Protein AF-0000000082922166 (afdb_homodimer)

Nearest PDB structures (foldseek):
  6xlb-assembly1_D1  TM=8.403E-01  e=1.160E-05  Saccharomyces cerevisiae S288C
  1usv-assembly4_H  TM=8.319E-01  e=2.020E-05  Saccharomyces cerevisiae
  1usu-assembly1_B  TM=8.065E-01  e=1.135E-04  Saccharomyces cerevisiae
  8b0f-assembly1_D  TM=3.008E-01  e=2.322E+00  Homo sapiens
  7nyc-assembly1_E  TM=2.106E-01  e=1.254E+00  Homo sapiens

Sequence (218 aa):
MGQTSMAGIDMTGEAAMTTRKGNRKLAVYDLKLTMAWEGTAEGEPAPVKGTVKVEEFASGSDEGDYMWEVTVEGSGAAQSAAKRAMEVAGTAQLSRLLSSLAKELEDVSMGQTSMAGIDMTGEAAMTTRKGNRKLAVYDLKLTMAWEGTAEGEPAPVKGTVKVEEFASGSDEGDYMWEVTVEGSGAAQSAAKRAMEVAGTAQLSRLLSSLAKELEDVS

Structure (mmCIF, N/CA/C/O backbone):
data_AF-0000000082922166-model_v1
#
loop_
_entity.id
_entity.type
_entity.pdbx_description
1 polymer 'Aha1_N domain-containing protein'
#
loop_
_atom_site.group_PDB
_atom_site.id
_atom_site.type_symbol
_atom_site.label_atom_id
_atom_site.label_alt_id
_atom_site.label_comp_id
_atom_site.label_asym_id
_atom_site.label_entity_id
_atom_site.label_seq_id
_atom_site.pdbx_PDB_ins_code
_atom_site.Cartn_x
_atom_site.Cartn_y
_atom_site.Cartn_z
_atom_site.occupancy
_atom_site.B_iso_or_equiv
_atom_site.auth_seq_id
_atom_site.auth_comp_id
_atom_site.auth_asym_id
_atom_site.auth_atom_id
_atom_site.pdbx_PDB_model_num
ATOM 1 N N . MET A 1 1 ? 4.816 -17.516 -26.375 1 47.47 1 MET A N 1
ATOM 2 C CA . MET A 1 1 ? 3.486 -17.172 -25.891 1 47.47 1 MET A CA 1
ATOM 3 C C . MET A 1 1 ? 3.566 -16.516 -24.516 1 47.47 1 MET A C 1
ATOM 5 O O . MET A 1 1 ? 4.328 -16.969 -23.656 1 47.47 1 MET A O 1
ATOM 9 N N . GLY A 1 2 ? 3.266 -15.312 -24.203 1 58.59 2 GLY A N 1
ATOM 10 C CA . GLY A 1 2 ? 3.568 -14.555 -23 1 58.59 2 GLY A CA 1
ATOM 11 C C . GLY A 1 2 ? 2.584 -14.812 -21.875 1 58.59 2 GLY A C 1
ATOM 12 O O . GLY A 1 2 ? 1.532 -15.414 -22.078 1 58.59 2 GLY A O 1
ATOM 13 N N . GLN A 1 3 ? 3.039 -15.094 -20.562 1 73 3 GLN A N 1
ATOM 14 C CA . GLN A 1 3 ? 2.176 -15.297 -19.391 1 73 3 GLN A CA 1
ATOM 15 C C . GLN A 1 3 ? 1.714 -13.969 -18.812 1 73 3 GLN A C 1
ATOM 17 O O . GLN A 1 3 ? 2.504 -13.031 -18.688 1 73 3 GLN A O 1
ATOM 22 N N . THR A 1 4 ? 0.326 -13.773 -18.859 1 76.38 4 THR A N 1
ATOM 23 C CA . THR A 1 4 ? -0.223 -12.594 -18.188 1 76.38 4 THR A CA 1
ATOM 24 C C . THR A 1 4 ? -0.925 -12.984 -16.891 1 76.38 4 THR A C 1
ATOM 26 O O . THR A 1 4 ? -1.587 -14.023 -16.828 1 76.38 4 THR A O 1
ATOM 29 N N . SER A 1 5 ? -0.647 -12.188 -15.852 1 86.62 5 SER A N 1
ATOM 30 C CA . SER A 1 5 ? -1.373 -12.32 -14.594 1 86.62 5 SER A CA 1
ATOM 31 C C . SER A 1 5 ? -1.999 -10.992 -14.18 1 86.62 5 SER A C 1
ATOM 33 O O . SER A 1 5 ? -1.481 -9.922 -14.508 1 86.62 5 SER A O 1
ATOM 35 N N . MET A 1 6 ? -3.244 -11.102 -13.594 1 90.19 6 MET A N 1
ATOM 36 C CA . MET A 1 6 ? -3.947 -9.938 -13.062 1 90.19 6 MET A CA 1
ATOM 37 C C . MET A 1 6 ? -4.293 -10.133 -11.594 1 90.19 6 MET A C 1
ATOM 39 O O . MET A 1 6 ? -4.465 -11.266 -11.141 1 90.19 6 MET A O 1
ATOM 43 N N . ALA A 1 7 ? -4.359 -8.992 -11 1 93.12 7 ALA A N 1
ATOM 44 C CA . ALA A 1 7 ? -4.699 -9.062 -9.578 1 93.12 7 ALA A CA 1
ATOM 45 C C . ALA A 1 7 ? -5.582 -7.887 -9.172 1 93.12 7 ALA A C 1
ATOM 47 O O . ALA A 1 7 ? -5.379 -6.758 -9.625 1 93.12 7 ALA A O 1
ATOM 48 N N . GLY A 1 8 ? -6.664 -8.086 -8.414 1 96.75 8 GLY A N 1
ATOM 49 C CA . GLY A 1 8 ? -7.383 -7.086 -7.641 1 96.75 8 GLY A CA 1
ATOM 50 C C . GLY A 1 8 ? -6.812 -6.895 -6.246 1 96.75 8 GLY A C 1
ATOM 51 O O . GLY A 1 8 ? -6.637 -7.859 -5.504 1 96.75 8 GLY A O 1
ATOM 52 N N . ILE A 1 9 ? -6.559 -5.66 -5.844 1 96.25 9 ILE A N 1
ATOM 53 C CA . ILE A 1 9 ? -5.859 -5.375 -4.598 1 96.25 9 ILE A CA 1
ATOM 54 C C . ILE A 1 9 ? -6.797 -4.645 -3.637 1 96.25 9 ILE A C 1
ATOM 56 O O . ILE A 1 9 ? -7.5 -3.713 -4.035 1 96.25 9 ILE A O 1
ATOM 60 N N . ASP A 1 10 ? -6.824 -5.074 -2.428 1 97.5 10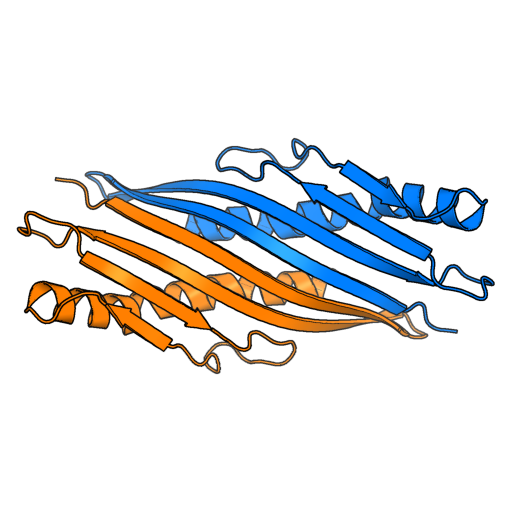 ASP A N 1
ATOM 61 C CA . ASP A 1 10 ? -7.52 -4.426 -1.319 1 97.5 10 ASP A CA 1
ATOM 62 C C . ASP A 1 10 ? -6.652 -4.41 -0.062 1 97.5 10 ASP A C 1
ATOM 64 O O . ASP A 1 10 ? -6.289 -5.465 0.464 1 97.5 10 ASP A O 1
ATOM 68 N N . MET A 1 11 ? -6.289 -3.221 0.389 1 96.56 11 MET A N 1
ATOM 69 C CA . MET A 1 11 ?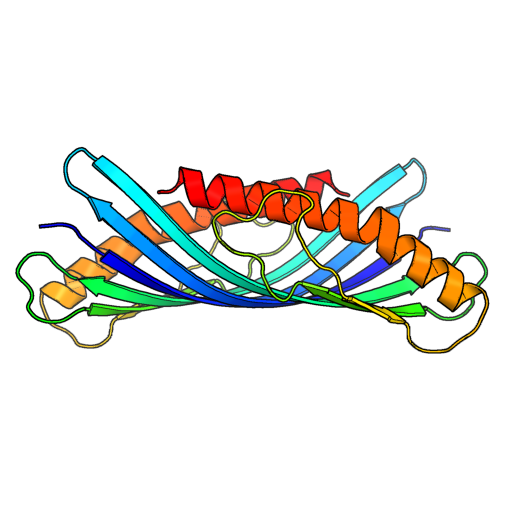 -5.527 -3.057 1.623 1 96.56 11 MET A CA 1
ATOM 70 C C . MET A 1 11 ? -6.215 -2.07 2.561 1 96.56 11 MET A C 1
ATOM 72 O O . MET A 1 11 ? -6.586 -0.969 2.15 1 96.56 11 MET A O 1
ATOM 76 N N . THR A 1 12 ? -6.379 -2.506 3.805 1 97.5 12 THR A N 1
ATOM 77 C CA . THR A 1 12 ? -7.051 -1.662 4.785 1 97.5 12 THR A CA 1
ATOM 78 C C . THR A 1 12 ? -6.371 -1.771 6.148 1 97.5 12 THR A C 1
ATOM 80 O O . THR A 1 12 ? -5.688 -2.756 6.43 1 97.5 12 THR A O 1
ATOM 83 N N . GLY A 1 13 ? -6.547 -0.741 7.035 1 97.12 13 GLY A N 1
ATOM 84 C CA . GLY A 1 13 ? -6.043 -0.774 8.398 1 97.12 13 GLY A CA 1
ATOM 85 C C . GLY A 1 13 ? -5.789 0.606 8.977 1 97.12 13 GLY A C 1
ATOM 86 O O . GLY A 1 13 ? -6.414 1.584 8.562 1 97.12 13 GLY A O 1
ATOM 87 N N . GLU A 1 14 ? -4.961 0.606 9.992 1 95.69 14 GLU A N 1
ATOM 88 C CA . GLU A 1 14 ? -4.684 1.858 10.688 1 95.69 14 GLU A CA 1
ATOM 89 C C . GLU A 1 14 ? -3.184 2.055 10.891 1 95.69 14 GLU A C 1
ATOM 91 O O . GLU A 1 14 ? -2.42 1.086 10.906 1 95.69 14 GLU A O 1
ATOM 96 N N . ALA A 1 15 ? -2.844 3.34 10.945 1 93.62 15 ALA A N 1
ATOM 97 C CA . ALA A 1 15 ? -1.476 3.734 11.266 1 93.62 15 ALA A CA 1
ATOM 98 C C . ALA A 1 15 ? -1.458 4.941 12.203 1 93.62 15 ALA A C 1
ATOM 100 O O . ALA A 1 15 ? -2.381 5.758 12.188 1 93.62 15 ALA A O 1
ATOM 101 N N . ALA A 1 16 ? -0.355 4.969 13.023 1 90.56 16 ALA A N 1
ATOM 102 C CA . ALA A 1 16 ? -0.187 6.07 13.969 1 90.56 16 ALA A CA 1
ATOM 103 C C . ALA A 1 16 ? 1.264 6.543 14.008 1 90.56 16 ALA A C 1
ATOM 105 O O . ALA A 1 16 ? 2.186 5.754 13.781 1 90.56 16 ALA A O 1
ATOM 106 N N . MET A 1 17 ? 1.335 7.828 14.172 1 88.19 17 MET A N 1
ATOM 107 C CA . MET A 1 17 ? 2.652 8.438 14.336 1 88.19 17 MET A CA 1
ATOM 108 C C . MET A 1 17 ? 2.717 9.258 15.617 1 88.19 17 MET A C 1
ATOM 110 O O . MET A 1 17 ? 1.854 10.102 15.867 1 88.19 17 MET A O 1
ATOM 114 N N . THR A 1 18 ? 3.709 8.914 16.469 1 83.94 18 THR A N 1
ATOM 115 C CA . THR A 1 18 ? 3.9 9.656 17.719 1 83.94 18 THR A CA 1
ATOM 116 C C . THR A 1 18 ? 5.297 10.266 17.766 1 83.94 18 THR A C 1
ATOM 118 O O . THR A 1 18 ? 6.277 9.633 17.391 1 83.94 18 THR A O 1
ATOM 121 N N . THR A 1 19 ? 5.289 11.594 18.016 1 80.44 19 THR A N 1
ATOM 122 C CA . THR A 1 19 ? 6.559 12.297 18.188 1 80.44 19 THR A CA 1
ATOM 123 C C . THR A 1 19 ? 6.859 12.523 19.656 1 80.44 19 THR A C 1
ATOM 125 O O . THR A 1 19 ? 6.023 13.047 20.391 1 80.44 19 THR A O 1
ATOM 128 N N . ARG A 1 20 ? 7.883 11.742 20.047 1 73.12 20 ARG A N 1
ATOM 129 C CA . ARG A 1 20 ? 8.289 11.906 21.438 1 73.12 20 ARG A CA 1
ATOM 130 C C . ARG A 1 20 ? 9.43 12.914 21.562 1 73.12 20 ARG A C 1
ATOM 132 O O . ARG A 1 20 ? 10.047 13.281 20.562 1 73.12 20 ARG A O 1
ATOM 139 N N . LYS A 1 21 ? 9.633 13.469 22.844 1 66.5 21 LYS A N 1
ATOM 140 C CA . LYS A 1 21 ? 10.742 14.367 23.141 1 66.5 21 LYS A CA 1
ATOM 141 C C . LYS A 1 21 ? 12.062 13.805 22.625 1 66.5 21 LYS A C 1
ATOM 143 O O . LYS A 1 21 ? 12.297 12.602 22.703 1 66.5 21 LYS A O 1
ATOM 148 N N . GLY A 1 22 ? 12.977 14.664 22.016 1 65.06 22 GLY A N 1
ATOM 149 C CA . GLY A 1 22 ? 14.266 14.344 21.406 1 65.06 22 GLY A CA 1
ATOM 150 C C . GLY A 1 22 ? 14.156 13.898 19.969 1 65.06 22 GLY A C 1
ATOM 151 O O . GLY A 1 22 ? 15.102 13.344 19.406 1 65.06 22 GLY A O 1
ATOM 152 N N . ASN A 1 23 ? 13 13.984 19.391 1 64.56 23 ASN A N 1
ATOM 153 C CA . ASN A 1 23 ? 12.75 13.891 17.953 1 64.56 23 ASN A CA 1
ATOM 154 C C . ASN A 1 23 ? 12.633 12.438 17.5 1 64.56 23 ASN A C 1
ATOM 156 O O . ASN A 1 23 ? 12.922 12.109 16.344 1 64.56 23 ASN A O 1
ATOM 160 N N . ARG A 1 24 ? 12.375 11.578 18.766 1 72.75 24 ARG A N 1
ATOM 161 C CA . ARG A 1 24 ? 12.219 10.211 18.281 1 72.75 24 ARG A CA 1
ATOM 162 C C . ARG A 1 24 ? 10.797 9.977 17.766 1 72.75 24 ARG A C 1
ATOM 164 O O . ARG A 1 24 ? 9.828 10.188 18.5 1 72.75 24 ARG A O 1
ATOM 171 N N . LYS A 1 25 ? 10.703 9.719 16.344 1 76.62 25 LYS A N 1
ATOM 172 C CA . LYS A 1 25 ? 9.422 9.406 15.711 1 76.62 25 LYS A CA 1
ATOM 173 C C . LYS A 1 25 ? 9.148 7.91 15.727 1 76.62 25 LYS A C 1
ATOM 175 O O . LYS A 1 25 ? 10.055 7.105 15.469 1 76.62 25 LYS A O 1
ATOM 180 N N . LEU A 1 26 ? 7.984 7.617 16.391 1 82.62 26 LEU A N 1
ATOM 181 C CA . LEU A 1 26 ? 7.59 6.215 16.391 1 82.62 26 LEU A CA 1
ATOM 182 C C . LEU A 1 26 ? 6.355 5.996 15.516 1 82.62 26 LEU A C 1
ATOM 184 O O . LEU A 1 26 ? 5.312 6.613 15.742 1 82.62 26 LEU A O 1
ATOM 188 N N . ALA A 1 27 ? 6.5 5.141 14.555 1 84.62 27 ALA A N 1
ATOM 189 C CA . ALA A 1 27 ? 5.375 4.77 13.695 1 84.62 27 ALA A CA 1
ATOM 190 C C . ALA A 1 27 ? 4.844 3.385 14.062 1 84.62 27 ALA A C 1
ATOM 192 O O . ALA A 1 27 ? 5.621 2.445 14.258 1 84.62 27 ALA A O 1
ATOM 193 N N . VAL A 1 28 ? 3.533 3.271 14.242 1 91.25 28 VAL A N 1
ATOM 194 C CA . VAL A 1 28 ? 2.857 1.995 14.445 1 91.25 28 VAL A CA 1
ATOM 195 C C . VAL A 1 28 ? 1.782 1.804 13.375 1 91.25 28 VAL A C 1
ATOM 197 O O . VAL A 1 28 ? 1.064 2.746 13.031 1 91.25 28 VAL A O 1
ATOM 200 N N . TYR A 1 29 ? 1.628 0.593 12.938 1 94.5 29 TYR A N 1
ATOM 201 C CA . TYR A 1 29 ? 0.566 0.328 11.969 1 94.5 29 TYR A CA 1
ATOM 202 C C . TYR A 1 29 ? 0.072 -1.109 12.086 1 94.5 29 TYR A C 1
ATOM 204 O O . TYR A 1 29 ? 0.766 -1.97 12.633 1 94.5 29 TYR A O 1
ATOM 212 N N . ASP A 1 30 ? -1.098 -1.388 11.711 1 95.81 30 ASP A N 1
ATOM 213 C CA . ASP A 1 30 ? -1.773 -2.676 11.594 1 95.81 30 ASP A CA 1
ATOM 214 C C . ASP A 1 30 ? -2.652 -2.725 10.352 1 95.81 30 ASP A C 1
ATOM 216 O O . ASP A 1 30 ? -3.752 -2.168 10.336 1 95.81 30 ASP A O 1
ATOM 220 N N . LEU A 1 31 ? -2.08 -3.451 9.266 1 95.75 31 LEU A N 1
ATOM 221 C CA . LEU A 1 31 ? -2.736 -3.461 7.965 1 95.75 31 LEU A CA 1
ATOM 222 C C . LEU A 1 31 ? -3.096 -4.883 7.547 1 95.75 31 LEU A C 1
ATOM 224 O O . LEU A 1 31 ? -2.49 -5.844 8.023 1 95.75 31 LEU A O 1
ATOM 228 N N . LYS A 1 32 ? -4.035 -4.953 6.719 1 97.25 32 LYS A N 1
ATOM 229 C CA . LYS A 1 32 ? -4.453 -6.199 6.078 1 97.25 32 LYS A CA 1
ATOM 230 C C . LYS A 1 32 ? -4.445 -6.062 4.559 1 97.25 32 LYS A C 1
ATOM 232 O O . LYS A 1 32 ? -4.812 -5.016 4.023 1 97.25 32 LYS A O 1
ATOM 237 N N . LEU A 1 33 ? -4.09 -7.168 3.91 1 97.81 33 LEU A N 1
ATOM 238 C CA . LEU A 1 33 ? -4.078 -7.199 2.451 1 97.81 33 LEU A CA 1
ATOM 239 C C . LEU A 1 33 ? -4.863 -8.398 1.927 1 97.81 33 LEU A C 1
ATOM 241 O O . LEU A 1 33 ? -4.695 -9.516 2.41 1 97.81 33 LEU A O 1
ATOM 245 N N . THR A 1 34 ? -5.75 -8.148 1.012 1 98.38 34 THR A N 1
ATOM 246 C CA . THR A 1 34 ? -6.398 -9.18 0.204 1 98.38 34 THR A CA 1
ATOM 247 C C . THR A 1 34 ? -6.16 -8.922 -1.282 1 98.38 34 THR A C 1
ATOM 249 O O . THR A 1 34 ? -6.379 -7.816 -1.771 1 98.38 34 THR A O 1
ATOM 252 N N . MET A 1 35 ? -5.734 -9.945 -1.969 1 97.88 35 MET A N 1
ATOM 253 C CA . MET A 1 35 ? -5.5 -9.852 -3.406 1 97.88 35 MET A CA 1
ATOM 254 C C . MET A 1 35 ? -6.184 -11 -4.145 1 97.88 35 MET A C 1
ATOM 256 O O . MET A 1 35 ? -5.91 -12.172 -3.869 1 97.88 35 MET A O 1
ATOM 260 N N . ALA A 1 36 ? -7.082 -10.734 -4.992 1 98.06 36 ALA A N 1
ATOM 261 C CA . ALA A 1 36 ? -7.598 -11.695 -5.957 1 98.06 36 ALA A CA 1
ATOM 262 C C . ALA A 1 36 ? -6.711 -11.758 -7.199 1 98.06 36 ALA A C 1
ATOM 264 O O . ALA A 1 36 ? -6.309 -10.727 -7.734 1 98.06 36 ALA A O 1
ATOM 265 N N . TRP A 1 37 ? -6.406 -12.977 -7.621 1 95.81 37 TRP A N 1
ATOM 266 C CA . TRP A 1 37 ? -5.461 -13.07 -8.727 1 95.81 37 TRP A CA 1
ATOM 267 C C . TRP A 1 37 ? -5.926 -14.094 -9.758 1 95.81 37 TRP A C 1
ATOM 269 O O . TRP A 1 37 ? -6.707 -14.992 -9.438 1 95.81 37 TRP A O 1
ATOM 279 N N . GLU A 1 38 ? -5.496 -13.898 -10.93 1 93.62 38 GLU A N 1
ATOM 280 C CA . GLU A 1 38 ? -5.703 -14.852 -12.016 1 93.62 38 GLU A CA 1
ATOM 281 C C . GLU A 1 38 ? -4.461 -14.961 -12.898 1 93.62 38 GLU A C 1
ATOM 283 O O . GLU A 1 38 ? -3.773 -13.969 -13.141 1 93.62 38 GLU A O 1
ATOM 288 N N . GLY A 1 39 ? -4.121 -16.156 -13.273 1 87.56 39 GLY A N 1
ATOM 289 C CA . GLY A 1 39 ? -2.992 -16.422 -14.148 1 87.56 39 GLY A CA 1
ATOM 290 C C . GLY A 1 39 ? -3.24 -17.578 -15.117 1 87.56 39 GLY A C 1
ATOM 291 O O . GLY A 1 39 ? -4.094 -18.422 -14.859 1 87.56 3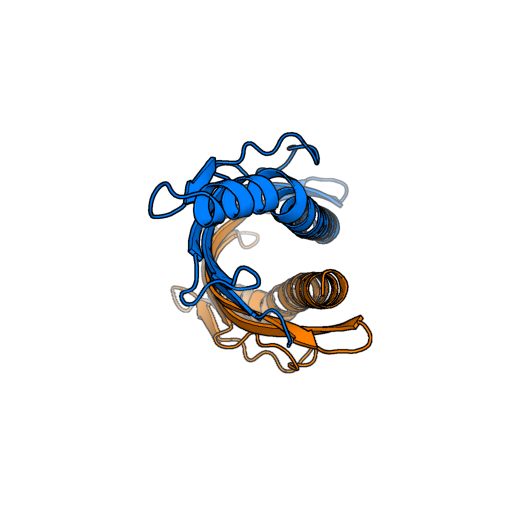9 GLY A O 1
ATOM 292 N N . THR A 1 40 ? -2.648 -17.438 -16.25 1 81.31 40 THR A N 1
ATOM 293 C CA . THR A 1 40 ? -2.777 -18.516 -17.25 1 81.31 40 THR A CA 1
ATOM 294 C C . THR A 1 40 ? -1.605 -19.484 -17.141 1 81.31 40 THR A C 1
ATOM 296 O O . THR A 1 40 ? -0.448 -19.062 -17.078 1 81.31 40 THR A O 1
ATOM 299 N N . ALA A 1 41 ? -2.014 -20.75 -16.844 1 70.31 41 ALA A N 1
ATOM 300 C CA . ALA A 1 41 ? -1.005 -21.812 -16.859 1 70.31 41 ALA A CA 1
ATOM 301 C C . ALA A 1 41 ? -0.637 -22.203 -18.281 1 70.31 41 ALA A C 1
ATOM 303 O O . ALA A 1 41 ? -1.457 -22.094 -19.203 1 70.31 41 ALA A O 1
ATOM 304 N N . GLU A 1 42 ? 0.641 -22.422 -18.484 1 65.25 42 GLU A N 1
ATOM 305 C CA . GLU A 1 42 ? 1.013 -22.859 -19.828 1 65.25 42 GLU A CA 1
ATOM 306 C C . GLU A 1 42 ? 0.156 -24.047 -20.281 1 65.25 42 GLU A C 1
ATOM 308 O O . GLU A 1 42 ? -0.019 -25.016 -19.547 1 65.25 42 GLU A O 1
ATOM 313 N N . GLY A 1 43 ? -0.428 -23.922 -21.469 1 67 43 GLY A N 1
ATOM 314 C CA . GLY A 1 43 ? -1.159 -25.016 -22.094 1 67 43 GLY A CA 1
ATOM 315 C C . GLY A 1 43 ? -2.617 -25.078 -21.672 1 67 43 GLY A C 1
ATOM 316 O O . GLY A 1 43 ? -3.389 -25.875 -22.203 1 67 43 GLY A O 1
ATOM 317 N N . GLU A 1 44 ? -2.867 -24.297 -20.625 1 69.69 44 GLU A N 1
ATOM 318 C CA . GLU A 1 44 ? -4.238 -24.375 -20.141 1 69.69 44 GLU A CA 1
ATOM 319 C C . GLU A 1 44 ? -5.133 -23.359 -20.828 1 69.69 44 GLU A C 1
ATOM 321 O O . GLU A 1 44 ? -4.711 -22.219 -21.078 1 69.69 44 GLU A O 1
ATOM 326 N N . PRO A 1 45 ? -6.27 -23.828 -21.219 1 71.69 45 PRO A N 1
ATOM 327 C CA . PRO A 1 45 ? -7.191 -22.969 -21.953 1 71.69 45 PRO A CA 1
ATOM 328 C C . PRO A 1 45 ? -7.75 -21.828 -21.109 1 71.69 45 PRO A C 1
ATOM 330 O O . PRO A 1 45 ? -8.117 -20.781 -21.656 1 71.69 45 PRO A O 1
ATOM 333 N N . ALA A 1 46 ? -7.934 -22.062 -19.828 1 83.62 46 ALA A N 1
ATOM 334 C CA . ALA A 1 46 ? -8.578 -21.047 -19.016 1 83.62 46 ALA A CA 1
ATOM 335 C C . ALA A 1 46 ? -7.668 -20.609 -17.859 1 83.62 46 ALA A C 1
ATOM 337 O O . ALA A 1 46 ? -6.883 -21.406 -17.344 1 83.62 46 ALA A O 1
ATOM 338 N N . PRO A 1 47 ? -7.828 -19.406 -17.5 1 90.25 47 PRO A N 1
ATOM 339 C CA . PRO A 1 47 ? -7.031 -18.922 -16.375 1 90.25 47 PRO A CA 1
ATOM 340 C C . PRO A 1 47 ? -7.395 -19.609 -15.055 1 90.25 47 PRO A C 1
ATOM 342 O O . PRO A 1 47 ? -8.531 -20.047 -14.883 1 90.25 47 PRO A O 1
ATOM 345 N N . VAL A 1 48 ? -6.375 -19.781 -14.234 1 92.88 48 VAL A N 1
ATOM 346 C CA . VAL A 1 48 ? -6.602 -20.203 -12.852 1 92.88 48 VAL A CA 1
ATOM 347 C C . VAL A 1 48 ? -6.793 -18.984 -11.961 1 92.88 48 VAL A C 1
ATOM 349 O O . VAL A 1 48 ? -6.066 -18 -12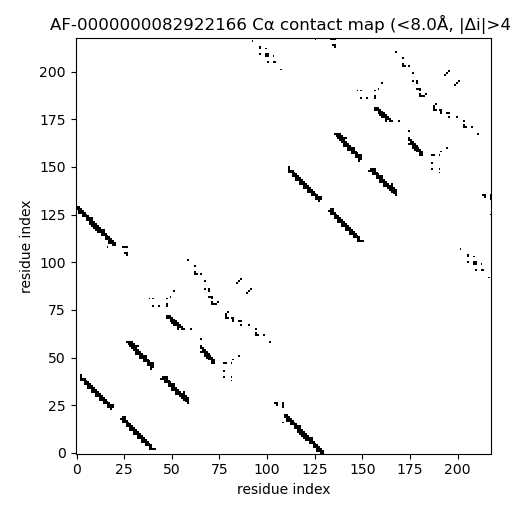.086 1 92.88 48 VAL A O 1
ATOM 352 N N . LYS A 1 49 ? -7.797 -19.047 -11.102 1 95.38 49 LYS A N 1
ATOM 353 C CA . LYS A 1 49 ? -8.117 -17.938 -10.203 1 95.38 49 LYS A CA 1
ATOM 354 C C . LYS A 1 49 ? -7.918 -18.328 -8.742 1 95.38 49 LYS A C 1
ATOM 356 O O . LYS A 1 49 ? -8.117 -19.484 -8.383 1 95.38 49 LYS A O 1
ATOM 361 N N . GLY A 1 50 ? -7.586 -17.281 -7.902 1 97 50 GLY A N 1
ATOM 362 C CA . GLY A 1 50 ? -7.414 -17.516 -6.48 1 97 50 GLY A CA 1
ATOM 363 C C . GLY A 1 50 ? -7.305 -16.25 -5.664 1 97 50 GLY A C 1
ATOM 364 O O . GLY A 1 50 ? -7.617 -15.164 -6.16 1 97 50 GLY A O 1
ATOM 365 N N . THR A 1 51 ? -6.988 -16.406 -4.414 1 98.19 51 THR A N 1
ATOM 366 C CA . THR A 1 51 ? -6.766 -15.281 -3.52 1 98.19 51 THR A CA 1
ATOM 367 C C . THR A 1 51 ? -5.523 -15.5 -2.66 1 98.19 51 THR A C 1
ATOM 369 O O . THR A 1 51 ? -5.105 -16.641 -2.447 1 98.19 51 THR A O 1
ATOM 372 N N . VAL A 1 52 ? -4.918 -14.453 -2.346 1 97.94 52 VAL A N 1
ATOM 373 C CA . VAL A 1 52 ? -3.875 -14.461 -1.324 1 97.94 52 VAL A CA 1
ATOM 374 C C . VAL A 1 52 ? -4.113 -13.32 -0.336 1 97.94 52 VAL A C 1
ATOM 376 O O . VAL A 1 52 ? -4.48 -12.211 -0.734 1 97.94 52 VAL A O 1
ATOM 379 N N . LYS A 1 53 ? -3.893 -13.625 0.948 1 98.06 53 LYS A N 1
ATOM 380 C CA . LYS A 1 53 ? -4.191 -12.656 1.999 1 98.06 53 LYS A CA 1
ATOM 381 C C . LYS A 1 53 ? -3.115 -12.672 3.082 1 98.06 53 LYS A C 1
ATOM 383 O O . LYS A 1 53 ? -2.557 -13.727 3.395 1 98.06 53 LYS A O 1
ATOM 388 N N . VAL A 1 54 ? -2.861 -11.531 3.602 1 96.81 54 VAL A N 1
ATOM 389 C CA . VAL A 1 54 ? -2.172 -11.398 4.883 1 96.81 54 VAL A CA 1
ATOM 390 C C . VAL A 1 54 ? -3.018 -10.562 5.844 1 96.81 54 VAL A C 1
ATOM 392 O O . VAL A 1 54 ? -3.359 -9.422 5.543 1 96.81 54 VAL A O 1
ATOM 395 N N . GLU A 1 55 ? -3.371 -11.164 6.902 1 92.38 55 GLU A N 1
ATOM 396 C CA . GLU A 1 55 ? -4.309 -10.531 7.82 1 92.38 55 GLU A CA 1
ATOM 397 C C . GLU A 1 55 ? -3.605 -9.508 8.711 1 92.38 55 GLU A C 1
ATOM 399 O O . GLU A 1 55 ? -4.223 -8.547 9.172 1 92.38 55 GLU A O 1
ATOM 404 N N . GLU A 1 56 ? -2.299 -9.812 9.016 1 91.38 56 GLU A N 1
ATOM 405 C CA . GLU A 1 56 ? -1.605 -8.898 9.922 1 91.38 56 GLU A CA 1
ATOM 406 C C . GLU A 1 56 ? -0.25 -8.484 9.352 1 91.38 56 GLU A C 1
ATOM 408 O O . GLU A 1 56 ? 0.752 -9.172 9.562 1 91.38 56 GLU A O 1
ATOM 413 N N . PHE A 1 57 ? -0.253 -7.473 8.758 1 93.88 57 PHE A N 1
ATOM 414 C CA . PHE A 1 57 ? 0.941 -6.719 8.398 1 93.88 57 PHE A CA 1
ATOM 415 C C . PHE A 1 57 ? 1.118 -5.516 9.32 1 93.88 57 PHE A C 1
ATOM 417 O O . PHE A 1 57 ? 0.525 -4.461 9.094 1 93.88 57 PHE A O 1
ATOM 424 N N . ALA A 1 58 ? 1.89 -5.805 10.398 1 93.31 58 ALA A N 1
ATOM 425 C CA . 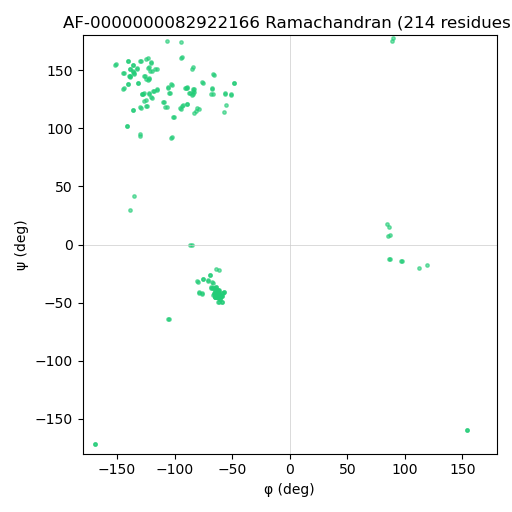ALA A 1 58 ? 1.938 -4.816 11.469 1 93.31 58 ALA A CA 1
ATOM 426 C C . ALA A 1 58 ? 3.371 -4.371 11.742 1 93.31 58 ALA A C 1
ATOM 428 O O . ALA A 1 58 ? 4.324 -5.055 11.359 1 93.31 58 ALA A O 1
ATOM 429 N N . SER A 1 59 ? 3.389 -3.201 12.383 1 91.31 59 SER A N 1
ATOM 430 C CA . SER A 1 59 ? 4.68 -2.688 12.828 1 91.31 59 SER A CA 1
ATOM 431 C C . SER A 1 59 ? 5.387 -3.691 13.734 1 91.31 59 SER A C 1
ATOM 433 O O . SER A 1 59 ? 4.773 -4.27 14.633 1 91.31 59 SER A O 1
ATOM 435 N N . GLY A 1 60 ? 6.609 -3.973 13.43 1 84.62 60 GLY A N 1
ATOM 436 C CA . GLY A 1 60 ? 7.379 -4.898 14.25 1 84.62 60 GLY A CA 1
ATOM 437 C C . GLY A 1 60 ? 7.398 -6.309 13.695 1 84.62 60 GLY A C 1
ATOM 438 O O . GLY A 1 60 ? 8.086 -7.184 14.227 1 84.62 60 GLY A O 1
ATOM 439 N N . SER A 1 61 ? 6.492 -6.527 12.742 1 84.62 61 SER A N 1
ATOM 440 C CA . SER A 1 61 ? 6.57 -7.824 12.078 1 84.62 61 SER A CA 1
ATOM 441 C C . SER A 1 61 ? 7.848 -7.945 11.25 1 84.62 61 SER A C 1
ATOM 443 O O . SER A 1 61 ? 8.273 -6.984 10.602 1 84.62 61 SER A O 1
ATOM 445 N N . ASP A 1 62 ? 8.578 -9.062 11.336 1 84.75 62 ASP A N 1
ATOM 446 C CA . ASP A 1 62 ? 9.75 -9.312 10.5 1 84.75 62 ASP A CA 1
ATOM 447 C C . ASP A 1 62 ? 9.344 -9.914 9.156 1 84.75 62 ASP A C 1
ATOM 449 O O . ASP A 1 62 ? 8.328 -10.609 9.062 1 84.75 62 ASP A O 1
ATOM 453 N N . GLU A 1 63 ? 10.25 -9.539 8.297 1 78.19 63 GLU A N 1
ATOM 454 C CA . GLU A 1 63 ? 10.062 -10.156 6.992 1 78.19 63 GLU A CA 1
ATOM 455 C C . GLU A 1 63 ? 10.023 -11.68 7.109 1 78.19 63 GLU A C 1
ATOM 457 O O . GLU A 1 63 ? 10.828 -12.281 7.824 1 78.19 63 GLU A O 1
ATOM 462 N N . GLY A 1 64 ? 9.164 -12.445 6.809 1 82.75 64 GLY A N 1
ATOM 463 C CA . GLY A 1 64 ? 9.055 -13.898 6.918 1 82.75 64 GLY A CA 1
ATOM 464 C C . GLY A 1 64 ? 8 -14.336 7.914 1 82.75 64 GLY A C 1
ATOM 465 O O . GLY A 1 64 ? 7.617 -15.508 7.938 1 82.75 64 GLY A O 1
ATOM 466 N N . ASP A 1 65 ? 7.691 -13.406 8.773 1 88.69 65 ASP A N 1
ATOM 467 C CA . ASP A 1 65 ? 6.707 -13.75 9.797 1 88.69 65 ASP A CA 1
ATOM 468 C C . ASP A 1 65 ? 5.285 -13.562 9.273 1 88.69 65 ASP A C 1
ATOM 470 O O . ASP A 1 65 ? 4.316 -13.867 9.977 1 88.69 65 ASP A O 1
ATOM 474 N N . TYR A 1 66 ? 5.199 -13.141 8.07 1 93.38 66 TYR A N 1
ATOM 475 C CA . TYR A 1 66 ? 3.855 -12.953 7.535 1 93.38 66 TYR A CA 1
ATOM 476 C C . TYR A 1 66 ? 3.15 -14.297 7.363 1 93.38 66 TYR A C 1
ATOM 478 O O . TYR A 1 66 ? 3.754 -15.273 6.91 1 93.38 66 TYR A O 1
ATOM 486 N N . MET A 1 67 ? 2.004 -14.352 7.867 1 94.62 67 MET A N 1
ATOM 487 C CA . MET A 1 67 ? 1.176 -15.547 7.68 1 94.62 67 MET A CA 1
ATOM 488 C C . MET A 1 67 ? 0.239 -15.375 6.488 1 94.62 67 MET A C 1
ATOM 490 O O . MET A 1 67 ? -0.684 -14.562 6.531 1 94.62 67 MET A O 1
ATOM 494 N N . TRP A 1 68 ? 0.472 -16.25 5.508 1 97.5 68 TRP A N 1
ATOM 495 C CA . TRP A 1 68 ? -0.258 -16.125 4.254 1 97.5 68 TRP A CA 1
ATOM 496 C C . TRP A 1 68 ? -1.382 -17.141 4.16 1 97.5 68 TRP A C 1
ATOM 498 O O . TRP A 1 68 ? -1.213 -18.297 4.562 1 97.5 68 TRP A O 1
ATOM 508 N N . GLU A 1 69 ? -2.479 -16.781 3.73 1 98.38 69 GLU A N 1
ATOM 509 C CA . GLU A 1 69 ? -3.557 -17.656 3.289 1 98.38 69 GLU A CA 1
ATOM 510 C C . GLU A 1 69 ? -3.703 -17.641 1.771 1 98.38 69 GLU A C 1
ATOM 512 O O . GLU A 1 69 ? -4.008 -16.594 1.188 1 98.38 69 GLU A O 1
ATOM 517 N N . VAL A 1 70 ? -3.51 -18.781 1.11 1 97.88 70 VAL A N 1
ATOM 518 C CA . VAL A 1 70 ? -3.598 -18.875 -0.343 1 97.88 70 VAL A CA 1
ATOM 519 C C . VAL A 1 70 ? -4.715 -19.844 -0.734 1 97.88 70 VAL A C 1
ATOM 521 O O . VAL A 1 70 ? -4.812 -20.938 -0.186 1 97.88 70 VAL A O 1
ATOM 524 N N . THR A 1 71 ? -5.535 -19.406 -1.654 1 97.94 71 THR A N 1
ATOM 525 C CA . THR A 1 71 ? -6.594 -20.266 -2.168 1 97.94 71 THR A CA 1
ATOM 526 C C . THR A 1 71 ? -6.582 -20.281 -3.693 1 97.94 71 THR A C 1
ATOM 528 O O . THR A 1 71 ? -5.977 -19.422 -4.328 1 97.94 71 THR A O 1
ATOM 531 N N . VAL A 1 72 ? -7.164 -21.344 -4.301 1 96.25 72 VAL A N 1
ATOM 532 C CA . VAL A 1 72 ? -7.391 -21.438 -5.738 1 96.25 72 VAL A CA 1
ATOM 533 C C . VAL A 1 72 ? -8.805 -21.953 -6.008 1 96.25 72 VAL A C 1
ATOM 535 O O . VAL A 1 72 ? -9.383 -22.672 -5.18 1 96.25 72 VAL A O 1
ATOM 538 N N . GLU A 1 73 ? -9.273 -21.453 -7.074 1 95.38 73 GLU A N 1
ATOM 539 C CA . GLU A 1 73 ? -10.578 -21.953 -7.492 1 95.38 73 GLU A CA 1
ATOM 540 C C . GLU A 1 73 ? -10.445 -23.234 -8.297 1 95.38 73 GLU A C 1
ATOM 542 O O . GLU A 1 73 ? -9.664 -23.312 -9.25 1 95.38 73 GLU A O 1
ATOM 547 N N . GLY A 1 74 ? -11.211 -24.266 -7.898 1 92.94 74 GLY A N 1
ATOM 548 C CA . GLY A 1 74 ? -11.172 -25.531 -8.602 1 92.94 74 GLY A CA 1
ATOM 549 C C . GLY A 1 74 ? -10.125 -26.484 -8.047 1 92.94 74 GLY A C 1
ATOM 550 O O . GLY A 1 74 ? -9.492 -26.203 -7.027 1 92.94 74 GLY A O 1
ATOM 551 N N . SER A 1 75 ? -9.836 -27.875 -8.484 1 91.5 75 SER A N 1
ATOM 552 C CA . SER A 1 75 ? -8.961 -28.891 -7.895 1 91.5 75 SER A CA 1
ATOM 553 C C . SER A 1 75 ? -8.18 -29.641 -8.969 1 91.5 75 SER A C 1
ATOM 555 O O . SER A 1 75 ? -7.523 -30.641 -8.672 1 91.5 75 SER A O 1
ATOM 557 N N . GLY A 1 76 ? -7.816 -29.297 -10 1 90.38 76 GLY A N 1
ATOM 558 C CA . GLY A 1 76 ? -7.078 -29.984 -11.047 1 90.38 76 GLY A CA 1
ATOM 559 C C . GLY A 1 76 ? -5.582 -29.75 -10.977 1 90.38 76 GLY A C 1
ATOM 560 O O . GLY A 1 76 ? -5.102 -29.031 -10.094 1 90.38 76 GLY A O 1
ATOM 561 N N . ALA A 1 77 ? -4.809 -30.422 -11.812 1 90.56 77 ALA A N 1
ATOM 562 C CA . ALA A 1 77 ? -3.352 -30.344 -11.82 1 90.56 77 ALA A CA 1
ATOM 563 C C . ALA A 1 77 ? -2.885 -28.906 -12.023 1 90.56 77 ALA A C 1
ATOM 565 O O . ALA A 1 77 ? -1.928 -28.453 -11.383 1 90.56 77 ALA A O 1
ATOM 566 N N . ALA A 1 78 ? -3.514 -28.203 -12.859 1 90.06 78 ALA A N 1
ATOM 567 C CA . ALA A 1 78 ? -3.162 -26.797 -13.125 1 90.06 78 ALA A CA 1
ATOM 568 C C . ALA A 1 78 ? -3.4 -25.938 -11.891 1 90.06 78 ALA A C 1
ATOM 570 O O . ALA A 1 78 ? -2.586 -25.062 -11.57 1 90.06 78 ALA A O 1
ATOM 571 N N . GLN A 1 79 ? -4.547 -26.156 -11.266 1 92.38 79 GLN A N 1
ATOM 572 C CA . GLN A 1 79 ? -4.891 -25.422 -10.055 1 92.38 79 GLN A CA 1
ATOM 573 C C . GLN A 1 79 ? -3.879 -25.688 -8.938 1 92.38 79 GLN A C 1
ATOM 575 O O . GLN A 1 79 ? -3.434 -24.766 -8.266 1 92.38 79 GLN A O 1
ATOM 580 N N . SER A 1 80 ? -3.539 -26.984 -8.82 1 93.75 80 SER A N 1
ATOM 581 C CA . SER A 1 80 ? -2.58 -27.344 -7.785 1 93.75 80 SER A CA 1
ATOM 582 C C . SER A 1 80 ? -1.213 -26.734 -8.055 1 93.75 80 SER A C 1
ATOM 584 O O . SER A 1 80 ? -0.554 -26.25 -7.129 1 93.75 80 SER A O 1
ATOM 586 N N . ALA A 1 81 ? -0.799 -26.719 -9.227 1 92.81 81 ALA A N 1
ATOM 587 C CA . ALA A 1 81 ? 0.487 -26.141 -9.602 1 92.81 81 ALA A CA 1
ATOM 588 C C . ALA A 1 81 ? 0.487 -24.625 -9.375 1 92.81 81 ALA A C 1
ATOM 590 O O . ALA A 1 81 ? 1.46 -24.062 -8.867 1 92.81 81 ALA A O 1
ATOM 591 N N . ALA A 1 82 ? -0.558 -23.953 -9.711 1 92.81 82 ALA A N 1
ATOM 592 C CA . ALA A 1 82 ? -0.668 -22.5 -9.539 1 92.81 82 ALA A CA 1
ATOM 593 C C . ALA A 1 82 ? -0.671 -22.125 -8.062 1 92.81 82 ALA A C 1
ATOM 595 O O . ALA A 1 82 ? -0.048 -21.125 -7.672 1 92.81 82 ALA A O 1
ATOM 596 N N . LYS A 1 83 ? -1.39 -22.891 -7.324 1 94.88 83 LYS A N 1
ATOM 597 C CA . LYS A 1 83 ? -1.423 -22.641 -5.887 1 94.88 83 LYS A CA 1
ATOM 598 C C . LYS A 1 83 ? -0.028 -22.734 -5.277 1 94.88 83 LYS A C 1
ATOM 600 O O . LYS A 1 83 ? 0.377 -21.875 -4.488 1 94.88 83 LYS A O 1
ATOM 605 N N . ARG A 1 84 ? 0.613 -23.828 -5.629 1 95.88 84 ARG A N 1
ATOM 606 C CA . ARG A 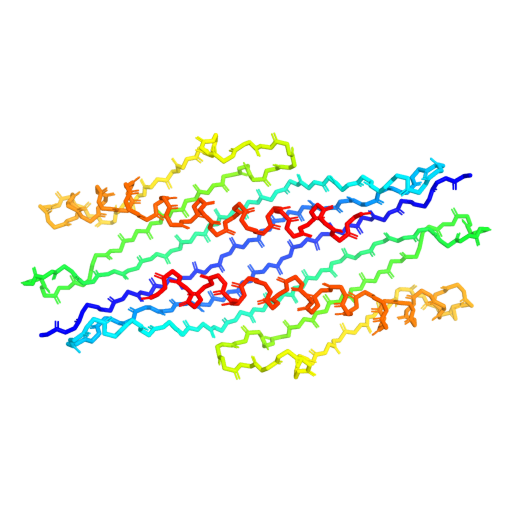1 84 ? 1.968 -24.016 -5.121 1 95.88 84 ARG A CA 1
ATOM 607 C C . ARG A 1 84 ? 2.875 -22.859 -5.543 1 95.88 84 ARG A C 1
ATOM 609 O O . ARG A 1 84 ? 3.658 -22.359 -4.738 1 95.88 84 ARG A O 1
ATOM 616 N N . ALA A 1 85 ? 2.764 -22.406 -6.785 1 93.88 85 ALA A N 1
ATOM 617 C CA . ALA A 1 85 ? 3.557 -21.281 -7.277 1 93.88 85 ALA A CA 1
ATOM 618 C C . ALA A 1 85 ? 3.262 -20.016 -6.48 1 93.88 85 ALA A C 1
ATOM 620 O O . ALA A 1 85 ? 4.176 -19.266 -6.137 1 93.88 85 ALA A O 1
ATOM 621 N N . MET A 1 86 ? 1.998 -19.766 -6.195 1 95.12 86 MET A N 1
ATOM 622 C CA . MET A 1 86 ? 1.604 -18.594 -5.414 1 95.12 86 MET A CA 1
ATOM 623 C C . MET A 1 86 ? 2.131 -18.688 -3.988 1 95.12 86 MET A C 1
ATOM 625 O O . MET A 1 86 ? 2.619 -17.703 -3.434 1 95.12 86 MET A O 1
ATOM 629 N N . GLU A 1 87 ? 2.121 -19.891 -3.451 1 96.56 87 GLU A N 1
ATOM 630 C CA . GLU A 1 87 ? 2.566 -20.078 -2.074 1 96.56 87 GLU A CA 1
ATOM 631 C C . GLU A 1 87 ? 4.07 -19.859 -1.942 1 96.56 87 GLU A C 1
ATOM 633 O O . GLU A 1 87 ? 4.551 -19.453 -0.887 1 96.56 87 GLU A O 1
ATOM 638 N N . VAL A 1 88 ? 4.734 -20.062 -2.943 1 95.25 88 VAL A N 1
ATOM 639 C CA . VAL A 1 88 ? 6.191 -20.016 -2.852 1 95.25 88 VAL A CA 1
ATOM 640 C C . VAL A 1 88 ? 6.707 -18.719 -3.479 1 95.25 88 VAL A C 1
ATOM 642 O O . VAL A 1 88 ? 7.164 -17.812 -2.771 1 95.25 88 VAL A O 1
ATOM 645 N N . ALA A 1 89 ? 6.477 -18.578 -4.793 1 93.25 89 ALA A N 1
ATOM 646 C CA . ALA A 1 89 ? 7.016 -17.422 -5.5 1 93.25 89 ALA A CA 1
ATOM 647 C C . ALA A 1 89 ? 6.164 -16.188 -5.25 1 93.25 89 ALA A C 1
ATOM 649 O O . ALA A 1 89 ? 6.695 -15.086 -5.07 1 93.25 89 ALA A O 1
ATOM 650 N N . GLY A 1 90 ? 4.852 -16.266 -5.242 1 93.81 90 GLY A N 1
ATOM 651 C CA . GLY A 1 90 ? 3.953 -15.148 -5.031 1 93.81 90 GLY A CA 1
ATOM 652 C C . GLY A 1 90 ? 4.121 -14.492 -3.672 1 93.81 90 GLY A C 1
ATOM 653 O O . GLY A 1 90 ? 4.281 -13.273 -3.58 1 93.81 90 GLY A O 1
ATOM 654 N N . THR A 1 91 ? 4.109 -15.383 -2.686 1 95.5 91 THR A N 1
ATOM 655 C CA . THR A 1 91 ? 4.211 -14.82 -1.343 1 95.5 91 THR A CA 1
ATOM 656 C C . THR A 1 91 ? 5.613 -14.281 -1.088 1 95.5 91 THR A C 1
ATOM 658 O O . THR A 1 91 ? 5.781 -13.305 -0.35 1 95.5 91 THR A O 1
ATOM 661 N N . ALA A 1 92 ? 6.629 -14.805 -1.648 1 94 92 ALA A N 1
ATOM 662 C CA . ALA A 1 92 ? 7.973 -14.25 -1.526 1 94 92 ALA A CA 1
ATOM 663 C C . ALA A 1 92 ? 8.039 -12.844 -2.119 1 94 92 ALA A C 1
ATOM 665 O O . ALA A 1 92 ? 8.633 -11.938 -1.524 1 94 92 ALA A O 1
ATOM 666 N N . GLN A 1 93 ? 7.473 -12.688 -3.279 1 92 93 GLN A N 1
ATOM 667 C CA . GLN A 1 93 ? 7.449 -11.383 -3.928 1 92 93 GLN A CA 1
ATOM 668 C C . GLN A 1 93 ? 6.652 -10.375 -3.104 1 92 93 GLN A C 1
ATOM 670 O O . GLN A 1 93 ? 7.078 -9.234 -2.93 1 92 93 GLN A O 1
ATOM 675 N N . LEU A 1 94 ? 5.512 -10.805 -2.639 1 94.56 94 LEU A N 1
ATOM 676 C CA . LEU A 1 94 ? 4.676 -9.93 -1.815 1 94.56 94 LEU A CA 1
ATOM 677 C C . LEU A 1 94 ? 5.398 -9.547 -0.527 1 94.56 94 LEU A C 1
ATOM 679 O O . LEU A 1 94 ? 5.297 -8.406 -0.07 1 94.56 94 LEU A O 1
ATOM 683 N N . SER A 1 95 ? 6.105 -10.516 0.031 1 93.94 95 SER A N 1
ATOM 684 C CA . SER A 1 95 ? 6.859 -10.234 1.248 1 93.94 95 SER A CA 1
ATOM 685 C C . SER A 1 95 ? 7.914 -9.164 1.01 1 93.94 95 SER A C 1
ATOM 687 O O . SER A 1 95 ? 8.117 -8.289 1.854 1 93.94 95 SER A O 1
ATOM 689 N N . ARG A 1 96 ? 8.562 -9.18 -0.084 1 91.62 96 ARG A N 1
ATOM 690 C CA . ARG A 1 96 ? 9.555 -8.164 -0.425 1 91.62 96 ARG A CA 1
ATOM 691 C C . ARG A 1 96 ? 8.898 -6.793 -0.577 1 91.62 96 ARG A C 1
ATOM 693 O O . ARG A 1 96 ? 9.43 -5.793 -0.098 1 91.62 96 ARG A O 1
ATOM 700 N N . LEU A 1 97 ? 7.801 -6.766 -1.255 1 91.62 97 LEU A N 1
ATOM 701 C CA . LEU A 1 97 ? 7.07 -5.523 -1.476 1 91.62 97 LEU A CA 1
ATOM 702 C C . LEU A 1 97 ? 6.625 -4.91 -0.152 1 91.62 97 LEU A C 1
ATOM 704 O O . LEU A 1 97 ? 6.82 -3.717 0.084 1 91.62 97 LEU A O 1
ATOM 708 N N . LEU A 1 98 ? 6.074 -5.738 0.675 1 93.62 98 LEU A N 1
ATOM 709 C CA . LEU A 1 98 ? 5.562 -5.266 1.956 1 93.62 98 LEU A CA 1
ATOM 710 C C . LEU A 1 98 ? 6.703 -4.836 2.873 1 93.62 98 LEU A C 1
ATOM 712 O O . LEU A 1 98 ? 6.57 -3.873 3.631 1 93.62 98 LEU A O 1
ATOM 716 N N . SER A 1 99 ? 7.785 -5.578 2.781 1 92.06 99 SER A N 1
ATOM 717 C CA . SER A 1 99 ? 8.953 -5.207 3.572 1 92.06 99 SER A CA 1
ATOM 718 C C . SER A 1 99 ? 9.492 -3.844 3.154 1 92.06 99 SER A C 1
ATOM 720 O O . SER A 1 99 ? 9.914 -3.051 3.998 1 92.06 99 SER A O 1
ATOM 722 N N . SER A 1 100 ? 9.516 -3.625 1.886 1 90.19 100 SER A N 1
ATOM 723 C CA . SER A 1 100 ? 9.93 -2.32 1.385 1 90.19 100 SER A CA 1
ATOM 724 C C . SER A 1 100 ? 9.008 -1.214 1.884 1 90.19 100 SER A C 1
ATOM 726 O O . SER A 1 100 ? 9.477 -0.143 2.279 1 90.19 100 SER A O 1
ATOM 728 N N . LEU A 1 101 ? 7.73 -1.452 1.823 1 90.44 101 LEU A N 1
ATOM 729 C CA . LEU A 1 101 ? 6.746 -0.501 2.33 1 90.44 101 LEU A CA 1
ATOM 730 C C . LEU A 1 101 ? 6.965 -0.231 3.814 1 90.44 101 LEU A C 1
ATOM 732 O O . LEU A 1 101 ? 6.953 0.923 4.25 1 90.44 101 LEU A O 1
ATOM 736 N N . ALA A 1 102 ? 7.203 -1.282 4.547 1 90.38 102 ALA A N 1
ATOM 737 C CA . ALA A 1 102 ? 7.434 -1.168 5.984 1 90.38 102 ALA A CA 1
ATOM 738 C C . ALA A 1 102 ? 8.641 -0.279 6.273 1 90.38 102 ALA A C 1
ATOM 740 O O . ALA A 1 102 ? 8.586 0.578 7.16 1 90.38 102 ALA A O 1
ATOM 741 N N . LYS A 1 103 ? 9.633 -0.509 5.527 1 89.12 103 LYS A N 1
ATOM 742 C CA . LYS A 1 103 ? 10.852 0.278 5.695 1 89.12 103 LYS A CA 1
ATOM 743 C C . LYS A 1 103 ? 10.594 1.759 5.441 1 89.12 103 LYS A C 1
ATOM 745 O O . LYS A 1 103 ? 11.086 2.619 6.172 1 89.12 103 LYS A O 1
ATOM 750 N N . GLU A 1 104 ? 9.844 2.031 4.426 1 87 104 GLU A N 1
ATOM 751 C CA . GLU A 1 104 ? 9.547 3.42 4.094 1 87 104 GLU A CA 1
ATOM 752 C C . GLU A 1 104 ? 8.68 4.07 5.172 1 87 104 GLU A C 1
ATOM 754 O O . GLU A 1 104 ? 8.867 5.238 5.508 1 87 104 GLU A O 1
ATOM 759 N N . LEU A 1 105 ? 7.797 3.303 5.691 1 85.69 105 LEU A N 1
ATOM 760 C CA . LEU A 1 105 ? 6.93 3.799 6.754 1 85.69 105 LEU A CA 1
ATOM 761 C C . LEU A 1 105 ? 7.738 4.141 8 1 85.69 105 LEU A C 1
ATOM 763 O O . LEU A 1 105 ? 7.469 5.141 8.664 1 85.69 105 LEU A O 1
ATOM 767 N N . GLU A 1 106 ? 8.711 3.367 8.242 1 82.38 106 GLU A N 1
ATOM 768 C CA . GLU A 1 106 ? 9.555 3.588 9.414 1 82.38 106 GLU A CA 1
ATOM 769 C C . GLU A 1 106 ? 10.5 4.77 9.203 1 82.38 106 GLU A C 1
ATOM 771 O O . GLU A 1 106 ? 10.844 5.473 10.156 1 82.38 106 GLU A O 1
ATOM 776 N N . ASP A 1 107 ? 10.844 4.973 7.961 1 79 107 ASP A N 1
ATOM 777 C CA . ASP A 1 107 ? 11.781 6.047 7.637 1 79 107 ASP A CA 1
ATOM 778 C C . ASP A 1 107 ? 11.086 7.406 7.688 1 79 107 ASP A C 1
ATOM 780 O O . ASP A 1 107 ? 11.703 8.414 8.055 1 79 107 ASP A O 1
ATOM 784 N N . VAL A 1 108 ? 9.875 7.48 7.18 1 67.38 108 VAL A N 1
ATOM 785 C CA . VAL A 1 108 ? 9.133 8.734 7.199 1 67.38 108 VAL A CA 1
ATOM 786 C C . VAL A 1 108 ? 8.859 9.148 8.648 1 67.38 108 VAL A C 1
ATOM 788 O O . VAL A 1 108 ? 8.727 10.344 8.945 1 67.38 108 VAL A O 1
ATOM 791 N N . SER A 1 109 ? 8.891 8.25 9.625 1 59 109 SER A N 1
ATOM 792 C CA . SER A 1 109 ? 8.711 8.555 11.039 1 59 109 SER A CA 1
ATOM 793 C C . SER A 1 109 ? 10 9.102 11.656 1 59 109 SER A C 1
ATOM 795 O O . SER A 1 109 ? 9.961 10.008 12.484 1 59 109 SER A O 1
ATOM 797 N N . MET B 1 1 ? 5.273 17.938 25.344 1 47.16 1 MET B N 1
ATOM 798 C CA . MET B 1 1 ? 4 17.281 25.047 1 47.16 1 MET B CA 1
ATOM 799 C C . MET B 1 1 ? 4.012 16.656 23.672 1 47.16 1 MET B C 1
ATOM 801 O O . MET B 1 1 ? 4.484 17.266 22.703 1 47.16 1 MET B O 1
ATOM 805 N N . GLY B 1 2 ? 3.951 15.414 23.391 1 58.69 2 GLY B N 1
ATOM 806 C CA . GLY B 1 2 ? 4.23 14.75 22.125 1 58.69 2 GLY B CA 1
ATOM 807 C C . GLY B 1 2 ? 3.049 14.766 21.172 1 58.69 2 GLY B C 1
ATOM 808 O O . GLY B 1 2 ? 1.932 15.109 21.578 1 58.69 2 GLY B O 1
ATOM 809 N N . GLN B 1 3 ? 3.193 15.172 19.812 1 72.75 3 GLN B N 1
ATOM 810 C CA . GLN B 1 3 ? 2.131 15.18 18.812 1 72.75 3 GLN B CA 1
ATOM 811 C C . GLN B 1 3 ? 1.876 13.773 18.266 1 72.75 3 GLN B C 1
ATOM 813 O O . GLN B 1 3 ? 2.818 13.031 18 1 72.75 3 GLN B O 1
ATOM 818 N N . THR B 1 4 ? 0.586 13.281 18.547 1 76 4 THR B N 1
ATOM 819 C CA . THR B 1 4 ? 0.203 12.008 17.938 1 76 4 THR B CA 1
ATOM 820 C C . THR B 1 4 ? -0.776 12.219 16.797 1 76 4 THR B C 1
ATOM 822 O O . THR B 1 4 ? -1.654 13.086 16.875 1 76 4 THR B O 1
ATOM 825 N N . SER B 1 5 ? -0.516 11.516 15.68 1 86.56 5 SER B N 1
ATOM 826 C CA . SER B 1 5 ? -1.458 11.469 14.57 1 86.56 5 SER B CA 1
ATOM 827 C C . SER B 1 5 ? -1.846 10.031 14.227 1 86.56 5 SER B C 1
ATOM 829 O O . SER B 1 5 ? -1.058 9.109 14.43 1 86.56 5 SER B O 1
ATOM 831 N N . MET B 1 6 ? -3.162 9.859 13.883 1 90.19 6 MET B N 1
ATOM 832 C CA . MET B 1 6 ? -3.676 8.562 13.453 1 90.19 6 MET B CA 1
ATOM 833 C C . MET B 1 6 ? -4.305 8.656 12.07 1 90.19 6 MET B C 1
ATOM 835 O O . MET B 1 6 ? -4.793 9.711 11.672 1 90.19 6 MET B O 1
ATOM 839 N N . ALA B 1 7 ? -4.227 7.512 11.469 1 93.19 7 ALA B N 1
ATOM 840 C CA . ALA B 1 7 ? -4.812 7.477 10.133 1 93.19 7 ALA B CA 1
ATOM 841 C C . ALA B 1 7 ? -5.469 6.129 9.852 1 93.19 7 ALA B C 1
ATOM 843 O O . ALA B 1 7 ? -4.941 5.082 10.234 1 93.19 7 ALA B O 1
ATOM 844 N N . GLY B 1 8 ? -6.676 6.078 9.305 1 96.81 8 GLY B N 1
ATOM 845 C CA . GLY B 1 8 ? -7.273 4.93 8.641 1 96.81 8 GLY B CA 1
ATOM 846 C C . GLY B 1 8 ? -6.926 4.84 7.168 1 96.81 8 GLY B C 1
ATOM 847 O O . GLY B 1 8 ? -7.086 5.812 6.426 1 96.81 8 GLY B O 1
ATOM 848 N N . ILE B 1 9 ? -6.484 3.691 6.703 1 96.25 9 ILE B N 1
ATOM 849 C CA . ILE B 1 9 ? -5.965 3.539 5.348 1 96.25 9 ILE B CA 1
ATOM 850 C C . ILE B 1 9 ? -6.875 2.605 4.551 1 96.25 9 ILE B C 1
ATOM 852 O O . ILE B 1 9 ? -7.277 1.551 5.047 1 96.25 9 ILE B O 1
ATOM 856 N N . ASP B 1 10 ? -7.203 3.002 3.383 1 97.5 10 ASP B N 1
ATOM 857 C CA . ASP B 1 10 ? -7.926 2.199 2.398 1 97.5 10 ASP B CA 1
ATOM 858 C C . ASP B 1 10 ? -7.305 2.344 1.011 1 97.5 10 ASP B C 1
ATOM 860 O O . ASP B 1 10 ? -7.277 3.439 0.448 1 97.5 10 ASP B O 1
ATOM 864 N N . MET B 1 11 ? -6.777 1.255 0.48 1 96.56 11 MET B N 1
ATOM 865 C CA . MET B 1 11 ? -6.223 1.235 -0.871 1 96.56 11 MET B CA 1
ATOM 866 C C . MET B 1 11 ? -6.836 0.107 -1.694 1 96.56 11 MET B C 1
ATOM 868 O O . MET B 1 11 ? -6.887 -1.038 -1.244 1 96.56 11 MET B O 1
ATOM 872 N N . THR B 1 12 ? -7.293 0.467 -2.885 1 97.5 12 THR B N 1
ATOM 873 C CA . THR B 1 12 ? -7.926 -0.519 -3.752 1 97.5 12 THR B CA 1
ATOM 874 C C . THR B 1 12 ? -7.523 -0.298 -5.207 1 97.5 12 THR B C 1
ATOM 876 O O . THR B 1 12 ? -7.117 0.803 -5.586 1 97.5 12 THR B O 1
ATOM 879 N N . GLY B 1 13 ? -7.629 -1.352 -6.078 1 97.12 13 GLY B N 1
ATOM 880 C CA . GLY B 1 13 ? -7.387 -1.235 -7.504 1 97.12 13 GLY B CA 1
ATOM 881 C C . GLY B 1 13 ? -6.945 -2.539 -8.141 1 97.12 13 GLY B C 1
ATOM 882 O O . GLY B 1 13 ? -7.262 -3.619 -7.645 1 97.12 13 GLY B O 1
ATOM 883 N N . GLU B 1 14 ? -6.316 -2.385 -9.289 1 95.69 14 GLU B N 1
ATOM 884 C CA . GLU B 1 14 ? -5.898 -3.559 -10.047 1 95.69 14 GLU B CA 1
ATOM 885 C C . GLU B 1 14 ? -4.445 -3.43 -10.508 1 95.69 14 GLU B C 1
ATOM 887 O O . GLU B 1 14 ? -3.928 -2.318 -10.633 1 95.69 14 GLU B O 1
ATOM 892 N N . ALA B 1 15 ? -3.85 -4.609 -10.633 1 93.75 15 ALA B N 1
ATOM 893 C CA . ALA B 1 15 ? -2.504 -4.703 -11.195 1 93.75 15 ALA B CA 1
ATOM 894 C C . ALA B 1 15 ? -2.385 -5.895 -12.141 1 93.75 15 ALA B C 1
ATOM 896 O O . ALA B 1 15 ? -3.084 -6.898 -11.977 1 93.75 15 ALA B O 1
ATOM 897 N N . ALA B 1 16 ? -1.461 -5.703 -13.141 1 90.75 16 ALA B N 1
ATOM 898 C CA . ALA B 1 16 ? -1.22 -6.762 -14.117 1 90.75 16 ALA B CA 1
ATOM 899 C C . ALA B 1 16 ? 0.27 -6.906 -14.414 1 90.75 16 ALA B C 1
ATOM 901 O O . ALA B 1 16 ? 1.024 -5.938 -14.328 1 90.75 16 ALA B O 1
ATOM 902 N N . MET B 1 17 ? 0.592 -8.156 -14.625 1 88.44 17 MET B N 1
ATOM 903 C CA . MET B 1 17 ? 1.963 -8.469 -15.023 1 88.44 17 MET B CA 1
ATOM 904 C C . MET B 1 17 ? 1.985 -9.289 -16.297 1 88.44 17 MET B C 1
ATOM 906 O O . MET B 1 17 ? 1.299 -10.305 -16.406 1 88.44 17 MET B O 1
ATOM 910 N N . THR B 1 18 ? 2.705 -8.758 -17.297 1 84.25 18 THR B N 1
ATOM 911 C CA . THR B 1 18 ? 2.846 -9.477 -18.562 1 84.25 18 THR B CA 1
ATOM 912 C C . THR B 1 18 ? 4.312 -9.781 -18.844 1 84.25 18 THR B C 1
ATOM 914 O O . THR B 1 18 ? 5.184 -8.938 -18.625 1 84.25 18 THR B O 1
ATOM 917 N N . THR B 1 19 ? 4.562 -11.086 -19.078 1 80.62 19 THR B N 1
ATOM 918 C CA . THR B 1 19 ? 5.91 -11.5 -19.453 1 80.62 19 THR B CA 1
ATOM 919 C C . THR B 1 19 ? 6.008 -11.75 -20.953 1 80.62 19 THR B C 1
ATOM 921 O O . THR B 1 19 ? 5.191 -12.477 -21.516 1 80.62 19 THR B O 1
ATOM 924 N N . ARG B 1 20 ? 6.746 -10.797 -21.562 1 72.94 20 ARG B N 1
ATOM 925 C CA . ARG B 1 20 ? 6.949 -10.969 -23 1 72.94 20 ARG B CA 1
ATOM 926 C C . ARG B 1 20 ? 8.258 -11.688 -23.281 1 72.94 20 ARG B C 1
ATOM 928 O O . ARG B 1 20 ? 9.109 -11.82 -22.406 1 72.94 20 ARG B O 1
ATOM 935 N N . LYS B 1 21 ? 8.328 -12.281 -24.562 1 66.88 21 LYS B N 1
ATOM 936 C CA . LYS B 1 21 ? 9.555 -12.914 -25.031 1 66.88 21 LYS B CA 1
ATOM 937 C C . LYS B 1 21 ? 10.766 -12.008 -24.812 1 66.88 21 LYS B C 1
ATOM 939 O O . LYS B 1 21 ? 10.68 -10.797 -24.984 1 66.88 21 LYS B O 1
ATOM 944 N N . GLY B 1 22 ? 11.969 -12.547 -24.359 1 64.62 22 GLY B N 1
ATOM 945 C CA . GLY B 1 22 ? 13.219 -11.875 -24.047 1 64.62 22 GLY B CA 1
ATOM 946 C C . GLY B 1 22 ? 13.281 -11.359 -22.625 1 64.62 22 GLY B C 1
ATOM 947 O O . GLY B 1 22 ? 14.172 -10.578 -22.281 1 64.62 22 GLY B O 1
ATOM 948 N N . ASN B 1 23 ? 12.336 -11.68 -21.797 1 64.25 23 ASN B N 1
ATOM 949 C CA . ASN B 1 23 ? 12.375 -11.555 -20.344 1 64.25 23 ASN B CA 1
ATOM 950 C C . ASN B 1 23 ? 11.953 -10.164 -19.891 1 64.25 23 ASN B C 1
ATOM 952 O O . ASN B 1 23 ? 12.336 -9.719 -18.812 1 64.25 23 ASN B O 1
ATOM 956 N N . ARG B 1 24 ? 11.266 -9.461 -21.062 1 72.44 24 ARG B N 1
ATOM 957 C CA . ARG B 1 24 ? 10.867 -8.148 -20.562 1 72.44 24 ARG B CA 1
ATOM 958 C C . ARG B 1 24 ? 9.547 -8.234 -19.812 1 72.44 24 ARG B C 1
ATOM 960 O O . ARG B 1 24 ? 8.547 -8.711 -20.344 1 72.44 24 ARG B O 1
ATOM 967 N N . LYS B 1 25 ? 9.625 -7.977 -18.391 1 76.69 25 LYS B N 1
ATOM 968 C CA . LYS B 1 25 ? 8.445 -7.949 -17.547 1 76.69 25 LYS B CA 1
ATOM 969 C C . LYS B 1 25 ? 7.84 -6.547 -17.484 1 76.69 25 LYS B C 1
ATOM 971 O O . LYS B 1 25 ? 8.562 -5.559 -17.359 1 76.69 25 LYS B O 1
ATOM 976 N N . LEU B 1 26 ? 6.555 -6.562 -17.938 1 82.94 26 LEU B N 1
ATOM 977 C CA . LEU B 1 26 ? 5.863 -5.281 -17.844 1 82.94 26 LEU B CA 1
ATOM 978 C C . LEU B 1 26 ? 4.781 -5.324 -16.766 1 82.94 26 LEU B C 1
ATOM 980 O O . LEU B 1 26 ? 3.877 -6.16 -16.828 1 82.94 26 LEU B O 1
ATOM 984 N N . ALA B 1 27 ? 4.891 -4.434 -15.836 1 85 27 ALA B N 1
ATOM 985 C CA . ALA B 1 27 ? 3.879 -4.297 -14.789 1 85 27 ALA B CA 1
ATOM 986 C C . ALA B 1 27 ? 3.01 -3.066 -15.023 1 85 27 ALA B C 1
ATOM 988 O O . ALA B 1 27 ? 3.52 -1.987 -15.336 1 85 27 ALA B O 1
ATOM 989 N N . VAL B 1 28 ? 1.697 -3.234 -14.977 1 91.38 28 VAL B N 1
ATOM 990 C CA . VAL B 1 28 ? 0.737 -2.137 -15.039 1 91.38 28 VAL B CA 1
ATOM 991 C C . VAL B 1 28 ? -0.157 -2.162 -13.797 1 91.38 28 VAL B C 1
ATOM 993 O O . VAL B 1 28 ? -0.588 -3.229 -13.359 1 91.38 28 VAL B O 1
ATOM 996 N N . TYR B 1 29 ? -0.484 -1.003 -13.312 1 94.56 29 TYR B N 1
ATOM 997 C CA . TYR B 1 29 ? -1.397 -0.953 -12.18 1 94.56 29 TYR B CA 1
ATOM 998 C C . TYR B 1 29 ? -2.205 0.34 -12.18 1 94.56 29 TYR B C 1
ATOM 1000 O O . TYR B 1 29 ? -1.815 1.319 -12.82 1 94.56 29 TYR B O 1
ATOM 1008 N N . ASP B 1 30 ? -3.322 0.366 -11.602 1 95.75 30 ASP B N 1
ATOM 1009 C CA . ASP B 1 30 ? -4.234 1.476 -11.352 1 95.75 30 ASP B CA 1
ATOM 1010 C C . ASP B 1 30 ? -4.875 1.354 -9.969 1 95.75 30 ASP B C 1
ATOM 1012 O O . ASP B 1 30 ? -5.809 0.572 -9.773 1 95.75 30 ASP B O 1
ATOM 1016 N N . LEU B 1 31 ? -4.285 2.211 -8.992 1 95.69 31 LEU B N 1
ATOM 1017 C CA . LEU B 1 31 ? -4.699 2.102 -7.598 1 95.69 31 LEU B CA 1
ATOM 1018 C C . LEU B 1 31 ? -5.277 3.422 -7.098 1 95.69 31 LEU B C 1
ATOM 1020 O O . LEU B 1 31 ? -4.992 4.48 -7.656 1 95.69 31 LEU B O 1
ATOM 1024 N N . LYS B 1 32 ? -6.051 3.303 -6.105 1 97.19 32 LYS B N 1
ATOM 1025 C CA . LYS B 1 32 ? -6.609 4.441 -5.383 1 97.19 32 LYS B CA 1
ATOM 1026 C C . LYS B 1 32 ? -6.316 4.336 -3.889 1 97.19 32 LYS B C 1
ATOM 1028 O O . LYS B 1 32 ? -6.355 3.246 -3.318 1 97.19 32 LYS B O 1
ATOM 1033 N N . LEU B 1 33 ? -6.098 5.5 -3.291 1 97.81 33 LEU B N 1
ATOM 1034 C CA . LEU B 1 33 ? -5.844 5.562 -1.854 1 97.81 33 LEU B CA 1
ATOM 1035 C C . LEU B 1 33 ? -6.77 6.57 -1.182 1 97.81 33 LEU B C 1
ATOM 1037 O O . LEU B 1 33 ? -6.934 7.691 -1.666 1 97.81 33 LEU B O 1
ATOM 1041 N N . THR B 1 34 ? -7.418 6.16 -0.134 1 98.38 34 THR B N 1
ATOM 1042 C CA . THR B 1 34 ? -8.125 7.039 0.792 1 98.38 34 THR B CA 1
ATOM 1043 C C . THR B 1 34 ? -7.59 6.871 2.211 1 98.38 34 THR B C 1
ATOM 1045 O O . THR B 1 34 ? -7.477 5.75 2.711 1 98.38 34 THR B O 1
ATOM 1048 N N . MET B 1 35 ? -7.277 7.973 2.828 1 97.88 35 MET B N 1
ATOM 1049 C CA . MET B 1 35 ? -6.785 7.957 4.203 1 97.88 35 MET B CA 1
ATOM 1050 C C . MET B 1 35 ? -7.566 8.938 5.07 1 97.88 35 MET B C 1
ATOM 1052 O O . MET B 1 35 ? -7.609 10.133 4.773 1 97.88 35 MET B O 1
ATOM 1056 N N . ALA B 1 36 ? -8.234 8.5 6.047 1 98.06 36 ALA B N 1
ATOM 1057 C CA . ALA B 1 36 ? -8.773 9.352 7.109 1 98.06 36 ALA B CA 1
ATOM 1058 C C . ALA B 1 36 ? -7.719 9.633 8.172 1 98.06 36 ALA B C 1
ATOM 1060 O O . ALA B 1 36 ? -7.004 8.727 8.609 1 98.06 36 ALA B O 1
ATOM 1061 N N . TRP B 1 37 ? -7.621 10.891 8.562 1 95.81 37 TRP B N 1
ATOM 1062 C CA . TRP B 1 37 ? -6.539 11.219 9.484 1 95.81 37 TRP B CA 1
ATOM 1063 C C . TRP B 1 37 ? -7.035 12.133 10.602 1 95.81 37 TRP B C 1
ATOM 1065 O O . TRP B 1 37 ? -8.039 12.828 10.438 1 95.81 37 TRP B O 1
ATOM 1075 N N . GLU B 1 38 ? -6.367 12.055 11.68 1 93.69 38 GLU B N 1
ATOM 1076 C CA . GLU B 1 38 ? -6.594 12.961 12.805 1 93.69 38 GLU B CA 1
ATOM 1077 C C . GLU B 1 38 ? -5.277 13.367 13.461 1 93.69 38 GLU B C 1
ATOM 1079 O O . GLU B 1 38 ? -4.355 12.555 13.57 1 93.69 38 GLU B O 1
ATOM 1084 N N . GLY B 1 39 ? -5.148 14.617 13.805 1 87.5 39 GLY B N 1
ATOM 1085 C CA . GLY B 1 39 ? -3.975 15.141 14.484 1 87.5 39 GLY B CA 1
ATOM 1086 C C . GLY B 1 39 ? -4.305 16.234 15.484 1 87.5 39 GLY B C 1
ATOM 1087 O O . GLY B 1 39 ? -5.355 16.859 15.398 1 87.5 39 GLY B O 1
ATOM 1088 N N . THR B 1 40 ? -3.514 16.266 16.516 1 81.12 40 THR B N 1
ATOM 1089 C CA . THR B 1 40 ? -3.709 17.312 17.516 1 81.12 40 THR B CA 1
ATOM 1090 C C . THR B 1 40 ? -2.838 18.531 17.219 1 81.12 40 THR B C 1
ATOM 1092 O O . THR B 1 40 ? -1.646 18.391 16.938 1 81.12 40 THR B O 1
ATOM 1095 N N . ALA B 1 41 ? -3.572 19.656 17.031 1 70.25 41 ALA B N 1
ATOM 1096 C CA . ALA B 1 41 ? -2.852 20.922 16.875 1 70.25 41 ALA B CA 1
ATOM 1097 C C . ALA B 1 41 ? -2.336 21.438 18.203 1 70.25 41 ALA B C 1
ATOM 1099 O O . ALA B 1 41 ? -2.928 21.156 19.25 1 70.25 41 ALA B O 1
ATOM 1100 N N . GLU B 1 42 ? -1.129 21.969 18.172 1 65.31 42 GLU B N 1
ATOM 1101 C CA . GLU B 1 42 ? -0.632 22.516 19.438 1 65.31 42 GLU B CA 1
ATOM 1102 C C . GLU B 1 42 ? -1.647 23.469 20.047 1 65.31 42 GLU B C 1
ATOM 1104 O O . GLU B 1 42 ? -2.182 24.344 19.375 1 65.31 42 GLU B O 1
ATOM 1109 N N . GLY B 1 43 ? -1.963 23.25 21.359 1 67.38 43 GLY B N 1
ATOM 1110 C CA . GLY B 1 43 ? -2.812 24.156 22.109 1 67.38 43 GLY B CA 1
ATOM 1111 C C . GLY B 1 43 ? -4.289 23.859 21.953 1 67.38 43 GLY B C 1
ATOM 1112 O O . GLY B 1 43 ? -5.125 24.469 22.625 1 67.38 43 GLY B O 1
ATOM 1113 N N . GLU B 1 44 ? -4.52 23 20.953 1 70 44 GLU B N 1
ATOM 1114 C CA . GLU B 1 44 ? -5.938 22.75 20.719 1 70 44 GLU B CA 1
ATOM 1115 C C . GLU B 1 44 ? -6.422 21.547 21.531 1 70 44 GLU B C 1
ATOM 1117 O O . GLU B 1 44 ? -5.711 20.547 21.656 1 70 44 GLU B O 1
ATOM 1122 N N . PRO B 1 45 ? -7.555 21.766 22.141 1 71.94 45 PRO B N 1
ATOM 1123 C CA . PRO B 1 45 ? -8.094 20.719 23.016 1 71.94 45 PRO B CA 1
ATOM 1124 C C . PRO B 1 45 ? -8.531 19.469 22.25 1 71.94 45 PRO B C 1
ATOM 1126 O O . PRO B 1 45 ? -8.539 18.375 22.812 1 71.94 45 PRO B O 1
ATOM 1129 N N . ALA B 1 46 ? -9.008 19.656 21.031 1 83.81 46 ALA B N 1
ATOM 1130 C CA . ALA B 1 46 ? -9.547 18.5 20.312 1 83.81 46 ALA B CA 1
ATOM 1131 C C . ALA B 1 46 ? -8.766 18.25 19.016 1 83.81 46 ALA B C 1
ATOM 1133 O O . ALA B 1 46 ? -8.281 19.203 18.391 1 83.81 46 ALA B O 1
ATOM 1134 N N . PRO B 1 47 ? -8.719 17.031 18.672 1 90.38 47 PRO B N 1
ATOM 1135 C CA . PRO B 1 47 ? -8.031 16.719 17.406 1 90.38 47 PRO B CA 1
ATOM 1136 C C . PRO B 1 47 ? -8.758 17.281 16.188 1 90.38 47 PRO B C 1
ATOM 1138 O O . PRO B 1 47 ? -9.984 17.438 16.219 1 90.38 47 PRO B O 1
ATOM 1141 N N . VAL B 1 48 ? -7.957 17.656 15.211 1 92.88 48 VAL B N 1
ATOM 1142 C CA . VAL B 1 48 ? -8.5 18 13.898 1 92.88 48 VAL B CA 1
ATOM 1143 C C . VAL B 1 48 ? -8.57 16.75 13.023 1 92.88 48 VAL B C 1
ATOM 1145 O O . VAL B 1 48 ? -7.633 15.953 13.008 1 92.88 48 VAL B O 1
ATOM 1148 N N . LYS B 1 49 ? -9.695 16.578 12.336 1 95.44 49 LYS B N 1
ATOM 1149 C CA . LYS B 1 49 ? -9.914 15.398 11.492 1 95.44 49 LYS B CA 1
ATOM 1150 C C . LYS B 1 49 ? -10.062 15.805 10.023 1 95.44 49 LYS B C 1
ATOM 1152 O O . LYS B 1 49 ? -10.578 16.875 9.727 1 95.44 49 LYS B O 1
ATOM 1157 N N . GLY B 1 50 ? -9.656 14.844 9.125 1 97.06 50 GLY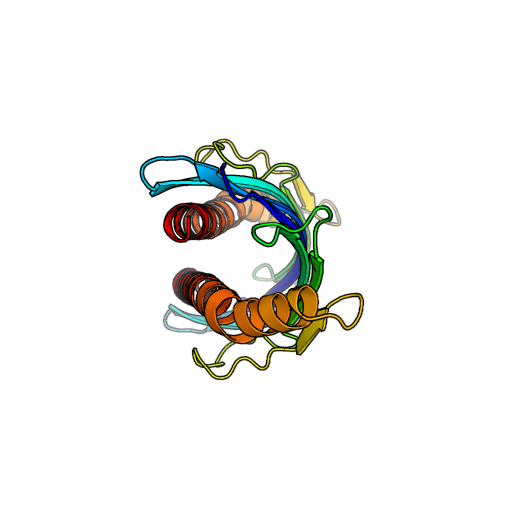 B N 1
ATOM 1158 C CA . GLY B 1 50 ? -9.797 15.086 7.699 1 97.06 50 GLY B CA 1
ATOM 1159 C C . GLY B 1 50 ? -9.547 13.852 6.855 1 97.06 50 GLY B C 1
ATOM 1160 O O . GLY B 1 50 ? -9.523 12.734 7.375 1 97.06 50 GLY B O 1
ATOM 1161 N N . THR B 1 51 ? -9.5 14.047 5.562 1 98.19 51 THR B N 1
ATOM 1162 C CA . THR B 1 51 ? -9.195 12.969 4.625 1 98.19 51 THR B CA 1
ATOM 1163 C C . THR B 1 51 ? -8.203 13.445 3.566 1 98.19 51 THR B C 1
ATOM 1165 O O . THR B 1 51 ? -8.094 14.641 3.299 1 98.19 51 THR B O 1
ATOM 1168 N N . VAL B 1 52 ? -7.434 12.547 3.139 1 97.94 52 VAL B N 1
ATOM 1169 C CA . VAL B 1 52 ? -6.605 12.766 1.955 1 97.94 52 VAL B CA 1
ATOM 1170 C C . VAL B 1 52 ? -6.75 11.586 1 1 97.94 52 VAL B C 1
ATOM 1172 O O . VAL B 1 52 ? -6.789 10.43 1.433 1 97.94 52 VAL B O 1
ATOM 1175 N N . LYS B 1 53 ? -6.836 11.906 -0.304 1 98.06 53 LYS B N 1
ATOM 1176 C CA . LYS B 1 53 ? -7.082 10.875 -1.311 1 98.06 53 LYS B CA 1
ATOM 1177 C C . LYS B 1 53 ? -6.223 11.102 -2.553 1 98.06 53 LYS B C 1
ATOM 1179 O O . LYS B 1 53 ? -5.969 12.25 -2.934 1 98.06 53 LYS B O 1
ATOM 1184 N N . VAL B 1 54 ? -5.809 10.039 -3.125 1 96.75 54 VAL B N 1
ATOM 1185 C CA . VAL B 1 54 ? -5.328 10.039 -4.5 1 96.75 54 VAL B CA 1
ATOM 1186 C C . VAL B 1 54 ? -6.117 9.023 -5.324 1 96.75 54 VAL B C 1
ATOM 1188 O O . VAL B 1 54 ? -6.137 7.836 -5 1 96.75 54 VAL B O 1
ATOM 1191 N N . GLU B 1 55 ? -6.762 9.516 -6.289 1 92 55 GLU B N 1
ATOM 1192 C CA . GLU B 1 55 ? -7.684 8.664 -7.043 1 92 55 GLU B CA 1
ATOM 1193 C C . GLU B 1 55 ? -6.938 7.816 -8.07 1 92 55 GLU B C 1
ATOM 1195 O O . GLU B 1 55 ? -7.398 6.738 -8.438 1 92 55 GLU B O 1
ATOM 1200 N N . GLU B 1 56 ? -5.801 8.398 -8.586 1 91.38 56 GLU B N 1
ATOM 1201 C CA . GLU B 1 56 ? -5.098 7.645 -9.617 1 91.38 56 GLU B CA 1
ATOM 1202 C C . GLU B 1 56 ? -3.609 7.531 -9.305 1 91.38 56 GLU B C 1
ATOM 1204 O O . GLU B 1 56 ? -2.82 8.406 -9.68 1 91.38 56 GLU B O 1
ATOM 1209 N N . PHE B 1 57 ? -3.297 6.562 -8.727 1 93.81 57 PHE B N 1
ATOM 1210 C CA . PHE B 1 57 ? -1.929 6.082 -8.586 1 93.81 57 PHE B CA 1
ATOM 1211 C C . PHE B 1 57 ? -1.661 4.93 -9.547 1 93.81 57 PHE B C 1
ATOM 1213 O O . PHE B 1 57 ? -1.977 3.777 -9.25 1 93.81 57 PHE B O 1
ATOM 1220 N N . ALA B 1 58 ? -1.151 5.355 -10.727 1 93.31 58 ALA B N 1
ATOM 1221 C CA . ALA B 1 58 ? -1.083 4.383 -11.812 1 93.31 58 ALA B CA 1
ATOM 1222 C C . ALA B 1 58 ? 0.341 4.262 -12.352 1 93.31 58 ALA B C 1
ATOM 1224 O O . ALA B 1 58 ? 1.17 5.148 -12.141 1 93.31 58 ALA B O 1
ATOM 1225 N N . SER B 1 59 ? 0.506 3.102 -13 1 91.19 59 SER B N 1
ATOM 1226 C CA . SER B 1 59 ? 1.774 2.871 -13.688 1 91.19 59 SER B CA 1
ATOM 1227 C C . SER B 1 59 ? 2.072 3.98 -14.688 1 91.19 59 SER B C 1
ATOM 1229 O O . SER B 1 59 ? 1.194 4.387 -15.453 1 91.19 59 SER B O 1
ATOM 1231 N N . GLY B 1 60 ? 3.246 4.512 -14.617 1 84.62 60 GLY B N 1
ATOM 1232 C CA . GLY B 1 60 ? 3.637 5.555 -15.547 1 84.62 60 GLY B CA 1
ATOM 1233 C C . GLY B 1 60 ? 3.445 6.953 -14.992 1 84.62 60 GLY B C 1
ATOM 1234 O O . GLY B 1 60 ? 3.812 7.938 -15.641 1 84.62 60 GLY B O 1
ATOM 1235 N N . SER B 1 61 ? 2.684 6.996 -13.883 1 84.38 61 SER B N 1
ATOM 1236 C CA . SER B 1 61 ? 2.59 8.297 -13.242 1 84.38 61 SER B CA 1
ATOM 1237 C C . SER B 1 61 ? 3.928 8.719 -12.641 1 84.38 61 SER B C 1
ATOM 1239 O O . SER B 1 61 ? 4.652 7.895 -12.086 1 84.38 61 SER B O 1
ATOM 1241 N N . ASP B 1 62 ? 4.367 9.969 -12.844 1 84.44 62 ASP B N 1
ATOM 1242 C CA . ASP B 1 62 ? 5.574 10.484 -12.211 1 84.44 62 ASP B CA 1
ATOM 1243 C C . ASP B 1 62 ? 5.281 10.992 -10.797 1 84.44 62 ASP B C 1
ATOM 1245 O O . ASP B 1 62 ? 4.168 11.438 -10.516 1 84.44 62 ASP B O 1
ATOM 1249 N N . GLU B 1 63 ? 6.418 10.867 -10.133 1 77.38 63 GLU B N 1
ATOM 1250 C CA . GLU B 1 63 ? 6.332 11.445 -8.797 1 77.38 63 GLU B CA 1
ATOM 1251 C C . GLU B 1 63 ? 5.934 12.914 -8.852 1 77.38 63 GLU B C 1
ATOM 1253 O O . GLU B 1 63 ? 6.449 13.672 -9.672 1 77.38 63 GLU B O 1
ATOM 1258 N N . GLY B 1 64 ? 4.996 13.477 -8.492 1 82.25 64 GLY B N 1
ATOM 1259 C CA . GLY B 1 64 ? 4.547 14.859 -8.523 1 82.25 64 GLY B CA 1
ATOM 1260 C C . GLY B 1 64 ? 3.25 15.047 -9.289 1 82.25 64 GLY B C 1
ATOM 1261 O O . GLY B 1 64 ? 2.627 16.109 -9.211 1 82.25 64 GLY B O 1
ATOM 1262 N N . ASP B 1 65 ? 3 14.031 -10.047 1 88.31 65 ASP B N 1
ATOM 1263 C CA . ASP B 1 65 ? 1.792 14.148 -10.859 1 88.31 65 ASP B CA 1
ATOM 1264 C C . ASP B 1 65 ? 0.565 13.664 -10.086 1 88.31 65 ASP B C 1
ATOM 1266 O O . ASP B 1 65 ? -0.559 13.742 -10.594 1 88.31 65 ASP B O 1
ATOM 1270 N N . TYR B 1 66 ? 0.802 13.25 -8.906 1 93.25 66 TYR B N 1
ATOM 1271 C CA . TYR B 1 66 ? -0.352 12.797 -8.133 1 93.25 66 TYR B CA 1
ATOM 1272 C C . TYR B 1 66 ? -1.287 13.953 -7.816 1 93.25 66 TYR B C 1
ATOM 1274 O O . TYR B 1 66 ? -0.834 15.047 -7.465 1 93.25 66 TYR B O 1
ATOM 1282 N N . MET B 1 67 ? -2.496 13.75 -8.102 1 94.5 67 MET B N 1
ATOM 1283 C CA . MET B 1 67 ? -3.514 14.742 -7.754 1 94.5 67 MET B CA 1
ATOM 1284 C C . MET B 1 67 ? -4.176 14.398 -6.426 1 94.5 67 MET B C 1
ATOM 1286 O O . MET B 1 67 ? -4.887 13.391 -6.32 1 94.5 67 MET B O 1
ATOM 1290 N N . TRP B 1 68 ? -3.979 15.328 -5.484 1 97.44 68 TRP B N 1
ATOM 1291 C CA . TRP B 1 68 ? -4.438 15.055 -4.129 1 97.44 68 TRP B CA 1
ATOM 1292 C C . TRP B 1 68 ? -5.727 15.812 -3.828 1 97.44 68 TRP B C 1
ATOM 1294 O O . TRP B 1 68 ? -5.883 16.969 -4.23 1 97.44 68 TRP B O 1
ATOM 1304 N N . GLU B 1 69 ? -6.637 15.234 -3.211 1 98.31 69 GLU B N 1
ATOM 1305 C CA . GLU B 1 69 ? -7.789 15.867 -2.578 1 98.31 69 GLU B CA 1
ATOM 1306 C C . GLU B 1 69 ? -7.668 15.836 -1.057 1 98.31 69 GLU B C 1
ATOM 1308 O O . GLU B 1 69 ? -7.633 14.766 -0.45 1 98.31 69 GLU B O 1
ATOM 1313 N N . VAL B 1 70 ? -7.613 17.016 -0.432 1 97.88 70 VAL B N 1
ATOM 1314 C CA . VAL B 1 70 ? -7.469 17.109 1.017 1 97.88 70 VAL B CA 1
ATOM 1315 C C . VAL B 1 70 ? -8.688 17.812 1.61 1 97.88 70 VAL B C 1
ATOM 1317 O O . VAL B 1 70 ? -9.117 18.844 1.105 1 97.88 70 VAL B O 1
ATOM 1320 N N . THR B 1 71 ? -9.234 17.219 2.654 1 97.94 71 THR B N 1
ATOM 1321 C CA . THR B 1 71 ? -10.352 17.828 3.355 1 97.94 71 THR B CA 1
ATOM 1322 C C . THR B 1 71 ? -10.086 17.891 4.859 1 97.94 71 THR B C 1
ATOM 1324 O O . THR B 1 71 ? -9.203 17.188 5.363 1 97.94 71 THR B O 1
ATOM 1327 N N . VAL B 1 72 ? -10.773 18.797 5.57 1 96.31 72 VAL B N 1
ATOM 1328 C CA . VAL B 1 72 ? -10.766 18.875 7.027 1 96.31 72 VAL B CA 1
ATOM 1329 C C . VAL B 1 72 ? -12.188 19.078 7.547 1 96.31 72 VAL B C 1
ATOM 1331 O O . VAL B 1 72 ? -13.039 19.625 6.848 1 96.31 72 VAL B O 1
ATOM 1334 N N . GLU B 1 73 ? -12.344 18.5 8.672 1 95.5 73 GLU B N 1
ATOM 1335 C CA . GLU B 1 73 ? -13.633 18.703 9.32 1 95.5 73 GLU B CA 1
ATOM 1336 C C . GLU B 1 73 ? -13.656 20 10.117 1 95.5 73 GLU B C 1
ATOM 1338 O O . GLU B 1 73 ? -12.758 20.266 10.922 1 95.5 73 GLU B O 1
ATOM 1343 N N . GLY B 1 74 ? -14.695 20.828 9.883 1 93 74 GLY B N 1
ATOM 1344 C CA . GLY B 1 74 ? -14.82 22.094 10.594 1 93 74 GLY B CA 1
ATOM 1345 C C . GLY B 1 74 ? -14.125 23.234 9.891 1 93 74 GLY B C 1
ATOM 1346 O O . GLY B 1 74 ? -13.625 23.078 8.781 1 93 74 GLY B O 1
ATOM 1347 N N . SER B 1 75 ? -14.156 24.672 10.32 1 91.56 75 SER B N 1
ATOM 1348 C CA . SER B 1 75 ? -13.633 25.844 9.625 1 91.56 75 SER B CA 1
ATOM 1349 C C . SER B 1 75 ? -12.875 26.75 10.578 1 91.56 75 SER B C 1
ATOM 1351 O O . SER B 1 75 ? -12.508 27.875 10.211 1 91.56 75 SER B O 1
ATOM 1353 N N . GLY B 1 76 ? -12.141 26.562 11.422 1 90.56 76 GLY B N 1
ATOM 1354 C CA . GLY B 1 76 ? -11.406 27.422 12.344 1 90.56 76 GLY B CA 1
ATOM 1355 C C . GLY B 1 76 ? -9.93 27.516 12.023 1 90.56 76 GLY B C 1
ATOM 1356 O O . GLY B 1 76 ? -9.461 26.906 11.055 1 90.56 76 GLY B O 1
ATOM 1357 N N . ALA B 1 77 ? -9.211 28.344 12.734 1 90.56 77 ALA B N 1
ATOM 1358 C CA . ALA B 1 77 ? -7.785 28.578 12.5 1 90.56 77 ALA B CA 1
ATOM 1359 C C . ALA B 1 77 ? -6.992 27.281 12.594 1 90.56 77 ALA B C 1
ATOM 1361 O O . ALA B 1 77 ? -6.082 27.047 11.797 1 90.56 77 ALA B O 1
ATOM 1362 N N . ALA B 1 78 ? -7.297 26.469 13.508 1 90.12 78 ALA B N 1
ATOM 1363 C CA . ALA B 1 78 ? -6.613 25.188 13.68 1 90.12 78 ALA B CA 1
ATOM 1364 C C . ALA B 1 78 ? -6.859 24.281 12.492 1 90.12 78 ALA B C 1
ATOM 1366 O O . ALA B 1 78 ? -5.941 23.594 12.016 1 90.12 78 ALA B O 1
ATOM 1367 N N . GLN B 1 79 ? -8.125 24.234 12.078 1 92.5 79 GLN B N 1
ATOM 1368 C CA . GLN B 1 79 ? -8.5 23.422 10.93 1 92.5 79 GLN B CA 1
ATOM 1369 C C . GLN B 1 79 ? -7.773 23.875 9.672 1 92.5 79 GLN B C 1
ATOM 1371 O O . GLN B 1 79 ? -7.254 23.047 8.914 1 92.5 79 GLN B O 1
ATOM 1376 N N . SER B 1 80 ? -7.746 25.203 9.516 1 93.81 80 SER B N 1
ATOM 1377 C CA . SER B 1 80 ? -7.082 25.75 8.344 1 93.81 80 SER B CA 1
ATOM 1378 C C . SER B 1 80 ? -5.586 25.453 8.359 1 93.81 80 SER B C 1
ATOM 1380 O O . SER B 1 80 ? -5.008 25.109 7.328 1 93.81 80 SER B O 1
ATOM 1382 N N . ALA B 1 81 ? -4.988 25.562 9.445 1 92.81 81 ALA B N 1
ATOM 1383 C CA . ALA B 1 81 ? -3.562 25.266 9.586 1 92.81 81 ALA B CA 1
ATOM 1384 C C . ALA B 1 81 ? -3.27 23.797 9.336 1 92.81 81 ALA B C 1
ATOM 1386 O O . ALA B 1 81 ? -2.301 23.453 8.656 1 92.81 81 ALA B O 1
ATOM 1387 N N . ALA B 1 82 ? -4.066 22.922 9.82 1 92.94 82 ALA B N 1
ATOM 1388 C CA . ALA B 1 82 ? -3.887 21.484 9.648 1 92.94 82 ALA B CA 1
ATOM 1389 C C . ALA B 1 82 ? -4.059 21.078 8.188 1 92.94 82 ALA B C 1
ATOM 1391 O O . ALA B 1 82 ? -3.309 20.234 7.68 1 92.94 82 ALA B O 1
ATOM 1392 N N . LYS B 1 83 ? -5.051 21.641 7.594 1 94.81 83 LYS B N 1
ATOM 1393 C CA . LYS B 1 83 ? -5.273 21.359 6.18 1 94.81 83 LYS B CA 1
ATOM 1394 C C . LYS B 1 83 ? -4.059 21.75 5.344 1 94.81 83 LYS B C 1
ATOM 1396 O O . LYS B 1 83 ? -3.615 20.984 4.484 1 94.81 83 LYS B O 1
ATOM 1401 N N . ARG B 1 84 ? -3.617 22.969 5.602 1 95.94 84 ARG B N 1
ATOM 1402 C CA . ARG B 1 84 ? -2.443 23.438 4.871 1 95.94 84 ARG B CA 1
ATOM 1403 C C . ARG B 1 84 ? -1.247 22.516 5.113 1 95.94 84 ARG B C 1
ATOM 1405 O O . ARG B 1 84 ? -0.521 22.172 4.176 1 95.94 84 ARG B O 1
ATOM 1412 N N . ALA B 1 85 ? -1.033 22.062 6.348 1 93.88 85 ALA B N 1
ATOM 1413 C CA . ALA B 1 85 ? 0.059 21.156 6.676 1 93.88 85 ALA B CA 1
ATOM 1414 C C . ALA B 1 85 ? -0.081 19.844 5.922 1 93.88 85 ALA B C 1
ATOM 1416 O O . ALA B 1 85 ? 0.904 19.297 5.41 1 93.88 85 ALA B O 1
ATOM 1417 N N . MET B 1 86 ? -1.287 19.297 5.859 1 95.12 86 MET B N 1
ATOM 1418 C CA . MET B 1 86 ? -1.54 18.062 5.137 1 95.12 86 MET B CA 1
ATOM 1419 C C . MET B 1 86 ? -1.304 18.25 3.641 1 95.12 86 MET B C 1
ATOM 1421 O O . MET B 1 86 ? -0.721 17.375 2.99 1 95.12 86 MET B O 1
ATOM 1425 N N . GLU B 1 87 ? -1.664 19.406 3.129 1 96.56 87 GLU B N 1
ATOM 1426 C CA . GLU B 1 87 ? -1.521 19.672 1.7 1 96.56 87 GLU B CA 1
ATOM 1427 C C . GLU B 1 87 ? -0.051 19.781 1.305 1 96.56 87 GLU B C 1
ATOM 1429 O O . GLU B 1 87 ? 0.319 19.469 0.172 1 96.56 87 GLU B O 1
ATOM 1434 N N . VAL B 1 88 ? 0.717 20.125 2.176 1 95.25 88 VAL B N 1
ATOM 1435 C CA . VAL B 1 88 ? 2.109 20.391 1.834 1 95.25 88 VAL B CA 1
ATOM 1436 C C . VAL B 1 88 ? 2.994 19.25 2.342 1 95.25 88 VAL B C 1
ATOM 1438 O O . VAL B 1 88 ? 3.502 18.453 1.553 1 95.25 88 VAL B O 1
ATOM 1441 N N . ALA B 1 89 ? 3.031 19.109 3.68 1 93.25 89 ALA B N 1
ATOM 1442 C CA . ALA B 1 89 ? 3.928 18.125 4.262 1 93.25 89 ALA B CA 1
ATOM 1443 C C . ALA B 1 89 ? 3.338 16.719 4.145 1 93.25 89 ALA B C 1
ATOM 1445 O O . ALA B 1 89 ? 4.059 15.758 3.859 1 93.25 89 ALA B O 1
ATOM 1446 N N . GLY B 1 90 ? 2.057 16.516 4.359 1 93.81 90 GLY B N 1
ATOM 1447 C CA . GLY B 1 90 ? 1.403 15.219 4.285 1 93.81 90 GLY B CA 1
ATOM 1448 C C . GLY B 1 90 ? 1.479 14.594 2.906 1 93.81 90 GLY B C 1
ATOM 1449 O O . GLY B 1 90 ? 1.878 13.438 2.766 1 93.81 90 GLY B O 1
ATOM 1450 N N . THR B 1 91 ? 1.106 15.438 1.952 1 95.44 91 THR B N 1
ATOM 1451 C CA . THR B 1 91 ? 1.099 14.891 0.602 1 95.44 91 THR B CA 1
ATOM 1452 C C . THR B 1 91 ? 2.523 14.656 0.104 1 95.44 91 THR B C 1
ATOM 1454 O O . THR B 1 91 ? 2.773 13.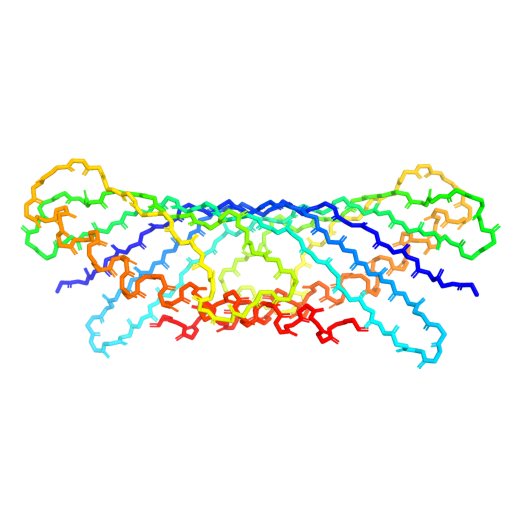734 -0.67 1 95.44 91 THR B O 1
ATOM 1457 N N . ALA B 1 92 ? 3.48 15.398 0.488 1 93.88 92 ALA B N 1
ATOM 1458 C CA . ALA B 1 92 ? 4.875 15.148 0.131 1 93.88 92 ALA B CA 1
ATOM 1459 C C . ALA B 1 92 ? 5.348 13.805 0.678 1 93.88 92 ALA B C 1
ATOM 1461 O O . ALA B 1 92 ? 6.016 13.039 -0.025 1 93.88 92 ALA B O 1
ATOM 1462 N N . GLN B 1 93 ? 5.027 13.547 1.916 1 91.88 93 GLN B N 1
ATOM 1463 C CA . GLN B 1 93 ? 5.402 12.281 2.533 1 91.88 93 GLN B CA 1
ATOM 1464 C C . GLN B 1 93 ? 4.719 11.109 1.838 1 91.88 93 GLN B C 1
ATOM 1466 O O . GLN B 1 93 ? 5.352 10.086 1.571 1 91.88 93 GLN B O 1
ATOM 1471 N N . LEU B 1 94 ? 3.447 11.266 1.586 1 94.5 94 LEU B N 1
ATOM 1472 C CA . LEU B 1 94 ? 2.699 10.211 0.9 1 94.5 94 LEU B CA 1
ATOM 1473 C C . LEU B 1 94 ? 3.256 9.977 -0.499 1 94.5 94 LEU B C 1
ATOM 1475 O O . LEU B 1 94 ? 3.332 8.828 -0.954 1 94.5 94 LEU B O 1
ATOM 1479 N N . SER B 1 95 ? 3.629 11.062 -1.157 1 93.88 95 SER B N 1
ATOM 1480 C CA . SER B 1 95 ? 4.207 10.938 -2.492 1 93.88 95 SER B CA 1
ATOM 1481 C C . SER B 1 95 ? 5.496 10.125 -2.459 1 93.88 95 SER B C 1
ATOM 1483 O O . SER B 1 95 ? 5.738 9.297 -3.342 1 93.88 95 SER B O 1
ATOM 1485 N N . ARG B 1 96 ? 6.297 10.312 -1.496 1 91.38 96 ARG B N 1
ATOM 1486 C CA . ARG B 1 96 ? 7.527 9.547 -1.351 1 91.38 96 ARG B CA 1
ATOM 1487 C C . ARG B 1 96 ? 7.227 8.07 -1.113 1 91.38 96 ARG B C 1
ATOM 1489 O O . ARG B 1 96 ? 7.875 7.195 -1.698 1 91.38 96 ARG B O 1
ATOM 1496 N N . LEU B 1 97 ? 6.297 7.816 -0.247 1 91.56 97 LEU B N 1
ATOM 1497 C CA . LEU B 1 97 ? 5.906 6.449 0.073 1 91.56 97 LEU B CA 1
ATOM 1498 C C . LEU B 1 97 ? 5.383 5.73 -1.166 1 91.56 97 LEU B C 1
ATOM 1500 O O . LEU B 1 97 ? 5.797 4.605 -1.456 1 91.56 97 LEU B O 1
ATOM 1504 N N . LEU B 1 98 ? 4.527 6.398 -1.876 1 93.62 98 LEU B N 1
ATOM 1505 C CA . LEU B 1 98 ? 3.92 5.801 -3.059 1 93.62 98 LEU B CA 1
ATOM 1506 C C . LEU B 1 98 ? 4.949 5.609 -4.164 1 93.62 98 LEU B C 1
ATOM 1508 O O . LEU B 1 98 ? 4.898 4.629 -4.906 1 93.62 98 LEU B O 1
ATOM 1512 N N . SER B 1 99 ? 5.836 6.574 -4.242 1 92 99 SER B N 1
ATOM 1513 C CA . SER B 1 99 ? 6.906 6.449 -5.23 1 92 99 SER B CA 1
ATOM 1514 C C . SER B 1 99 ? 7.793 5.246 -4.934 1 92 99 SER B C 1
ATOM 1516 O O . SER B 1 99 ? 8.219 4.547 -5.855 1 92 99 SER B O 1
ATOM 1518 N N . SER B 1 100 ? 8.086 5.051 -3.707 1 90.19 100 SER B N 1
ATOM 1519 C CA . SER B 1 100 ? 8.859 3.879 -3.312 1 90.19 100 SER B CA 1
ATOM 1520 C C . SER B 1 100 ? 8.125 2.588 -3.66 1 90.19 100 SER B C 1
ATOM 1522 O O . SER B 1 100 ? 8.734 1.635 -4.152 1 90.19 100 SER B O 1
ATOM 1524 N N . LEU B 1 101 ? 6.863 2.549 -3.371 1 90.44 101 LEU B N 1
ATOM 1525 C CA . LEU B 1 101 ? 6.039 1.396 -3.713 1 90.44 101 LEU B CA 1
ATOM 1526 C C . LEU B 1 101 ? 6.047 1.15 -5.219 1 90.44 101 LEU B C 1
ATOM 1528 O O . LEU B 1 101 ? 6.211 0.013 -5.664 1 90.44 101 LEU B O 1
ATOM 1532 N N . ALA B 1 102 ? 5.906 2.221 -5.961 1 90.56 102 ALA B N 1
ATOM 1533 C CA . ALA B 1 102 ? 5.902 2.133 -7.418 1 90.56 102 ALA B CA 1
ATOM 1534 C C . ALA B 1 102 ? 7.199 1.515 -7.934 1 90.56 102 ALA B C 1
ATOM 1536 O O . ALA B 1 102 ? 7.176 0.651 -8.812 1 90.56 102 ALA B O 1
ATOM 1537 N N . LYS B 1 103 ? 8.242 1.963 -7.367 1 89.19 103 LYS B N 1
ATOM 1538 C CA . LYS B 1 103 ? 9.547 1.449 -7.762 1 89.19 103 LYS B CA 1
ATOM 1539 C C . LYS B 1 103 ? 9.656 -0.049 -7.492 1 89.19 103 LYS B C 1
ATOM 1541 O O . LYS B 1 103 ? 10.188 -0.796 -8.32 1 89.19 103 LYS B O 1
ATOM 1546 N N . GLU B 1 104 ? 9.188 -0.458 -6.371 1 87.12 104 GLU B N 1
ATOM 1547 C CA . GLU B 1 104 ? 9.25 -1.874 -6.02 1 87.12 104 GLU B CA 1
ATOM 1548 C C . GLU B 1 104 ? 8.367 -2.711 -6.941 1 87.12 104 GLU B C 1
ATOM 1550 O O . GLU B 1 104 ? 8.742 -3.818 -7.328 1 87.12 104 GLU B O 1
ATOM 1555 N N . LEU B 1 105 ? 7.246 -2.152 -7.277 1 85.88 105 LEU B N 1
ATOM 1556 C CA . LEU B 1 105 ? 6.332 -2.842 -8.18 1 85.88 105 LEU B CA 1
ATOM 1557 C C . LEU B 1 105 ? 6.961 -3.023 -9.555 1 85.88 105 LEU B C 1
ATOM 1559 O O . LEU B 1 105 ? 6.797 -4.07 -10.188 1 85.88 105 LEU B O 1
ATOM 1563 N N . GLU B 1 106 ? 7.699 -2.061 -9.945 1 82.62 106 GLU B N 1
ATOM 1564 C CA . GLU B 1 106 ? 8.352 -2.117 -11.25 1 82.62 106 GLU B CA 1
ATOM 1565 C C . GLU B 1 106 ? 9.547 -3.064 -11.234 1 82.62 106 GLU B C 1
ATOM 1567 O O . GLU B 1 106 ? 9.859 -3.695 -12.242 1 82.62 106 GLU B O 1
ATOM 1572 N N . ASP B 1 107 ? 10.148 -3.172 -10.078 1 79.31 107 ASP B N 1
ATOM 1573 C CA . ASP B 1 107 ? 11.328 -4.016 -9.938 1 79.31 107 ASP B CA 1
ATOM 1574 C C . ASP B 1 107 ? 10.945 -5.496 -9.891 1 79.31 107 ASP B C 1
ATOM 1576 O O . ASP B 1 107 ? 11.688 -6.348 -10.383 1 79.31 107 ASP B O 1
ATOM 1580 N N . VAL B 1 108 ? 9.898 -5.812 -9.156 1 68 108 VAL B N 1
ATOM 1581 C CA . VAL B 1 108 ? 9.445 -7.199 -9.078 1 68 108 VAL B CA 1
ATOM 1582 C C . VAL B 1 108 ? 9.039 -7.691 -10.461 1 68 108 VAL B C 1
ATOM 1584 O O . VAL B 1 108 ? 9.117 -8.891 -10.75 1 68 108 VAL B O 1
ATOM 1587 N N . SER B 1 109 ? 8.711 -6.82 -11.414 1 59.19 109 SER B N 1
ATOM 1588 C CA . SER B 1 109 ? 8.367 -7.191 -12.789 1 59.19 109 SER B CA 1
ATOM 1589 C C . SER B 1 109 ? 9.625 -7.461 -13.609 1 59.19 109 SER B C 1
ATOM 1591 O O . SER B 1 109 ? 9.641 -8.375 -14.445 1 59.19 109 SER B O 1
#

Organism: Haematococcus lacustris (NCBI:txid44745)

Solvent-accessible surface area (backbone atoms only — not comparable to full-atom values): 11480 Å² total; per-residue (Å²): 134,61,50,51,35,41,33,41,42,39,34,40,38,39,38,34,40,36,37,40,88,94,74,47,43,46,58,45,39,46,30,28,40,43,32,40,35,36,34,51,48,90,92,47,93,57,66,42,39,34,38,41,32,32,74,66,53,35,61,87,63,52,86,81,66,63,60,74,48,76,49,52,57,79,86,48,72,66,35,53,51,49,41,52,44,40,65,51,58,45,45,52,52,49,46,52,49,50,45,52,48,51,50,48,53,56,64,77,57,135,61,50,51,34,41,32,41,42,40,34,40,38,40,35,36,40,38,36,41,88,93,74,48,43,45,55,43,39,46,29,30,40,42,32,40,35,37,34,51,48,90,93,45,91,58,66,42,39,33,36,40,33,32,72,66,52,35,63,87,62,52,86,80,68,65,60,75,49,76,48,55,57,77,87,47,72,66,35,53,52,49,43,52,44,41,66,50,59,46,46,50,52,50,48,52,49,50,45,52,49,50,51,47,52,57,65,78,56

Foldseek 3Di:
DDKDKDKDKDKDWDKDWDQDPPRDIDIKIWMKIKMKMWIDDVPDPDIKIWMKIFRTDIPPDDLVNTDMDITTPDDDPRRVVVRVCCVPVVVNVVSVVSVVVNVVRNVVD/DDKDKDKDKDKDWDKDWDADPPRDIDIKIWMKIKMKMWIDDVPDPDIKIWMKIFRTDIPPDDLPNTDMDITTPDDDPRRVVVRVCCVPVVVNVVSVVSVVVNVVRRVVD

InterPro domains:
  IPR015310 Activator of Hsp90 ATPase AHSA1-like, N-terminal [PF09229] (10-106)
  IPR015310 Activator of Hsp90 ATPase AHSA1-like, N-terminal [PTHR13009] (10-107)
  IPR015310 Activator of Hsp90 ATPase AHSA1-like, N-terminal [SM01000] (3-107)
  IPR036338 Activator of Hsp90 ATPase, Aha1 [G3DSA:3.15.10.20] (3-109)
  IPR036338 Activator of Hsp90 ATPase, Aha1 [SSF103111] (10-106)

Radius of gyration: 19.64 Å; Cα contacts (8 Å, |Δi|>4): 446; chains: 2; bounding box: 29×59×51 Å

pLDDT: mean 88.32, std 10.49, range [47.16, 98.38]

Secondary structure (DSSP, 8-state):
--EEEEEEEEEEEEEEEEEETTTEEEEEEEEEEEEEEEEPPTT-SS-EEEEEEEEEEETTPPTT-PPEEEEESS-SHHHHHHHHHIIIIIHHHHHHHHHHHHHHHHHH-/--EEEEEEEEEEEEEEEEEETTTEEEEEEEEEEEEEEEEPPTT-SS-EEEEEEEEEEETT--TT-PPEEEEESS-SHHHHHHHHHIIIIIHHHHHHHHHHHHHHHHHH-